Protein AF-A0AAE3JGC2-F1 (afdb_monomer_lite)

Organism: NCBI:txid2885348

Foldseek 3Di:
DDKDKDQQDAAFPAWAQKDWVNHGWHWDDPDGSMIITDDDQDLLQKTWIWTWTDGPVGIDIDTDIDGDAANFDQDDDVVCVVVVHPLFDQAQVNVLSLLSLLVVLQVLLVVVVQDADADGDNDRDRPDDPDQVNQVRSLVSLVRSPVSDPADPPQADRDPTPDPPGSNNSSSSRSSSVRSRVVSVVVVVVVVVVVPPPPDDD

Sequence (202 aa):
MQTVIINPGAAVTAIRTAKVNGLTATFSKKEANVWQAQVKEAVNGRYEVTGTAVDSSGSWPLWIVKYYGVSLITDRTQADLDNDTARAYIDHDDLNRLEGAVQWIAEHLQDAGYPVRITERLNWLPADVRTQSEMDRLRDNINNLRSAYVTVSTTPRTPASITYSSINQANEIEQILADLYQLINGMESQYRYSGEAIAGEE

Structure (mmCIF, N/CA/C/O backbone):
data_AF-A0AAE3JGC2-F1
#
_entry.id   AF-A0AAE3JGC2-F1
#
loop_
_atom_site.group_PDB
_atom_site.id
_atom_site.type_symbol
_atom_site.label_atom_id
_atom_site.label_alt_id
_atom_site.label_comp_id
_atom_site.label_asym_id
_atom_site.label_entity_id
_atom_site.label_seq_id
_atom_site.pdbx_PDB_ins_code
_atom_site.Cartn_x
_atom_site.Cartn_y
_atom_site.Cartn_z
_atom_site.occupancy
_atom_site.B_iso_or_equiv
_atom_site.auth_seq_id
_atom_site.auth_comp_id
_atom_site.auth_asym_id
_atom_site.auth_atom_id
_atom_site.pdbx_PDB_model_num
ATOM 1 N N . MET A 1 1 ? 15.650 -6.280 4.098 1.00 83.56 1 MET A N 1
ATOM 2 C CA . MET A 1 1 ? 16.040 -5.630 2.824 1.00 83.56 1 MET A CA 1
ATOM 3 C C . MET A 1 1 ? 14.996 -6.024 1.800 1.00 83.56 1 MET A C 1
ATOM 5 O O . MET A 1 1 ? 14.699 -7.209 1.712 1.00 83.56 1 MET A O 1
ATOM 9 N N . GLN A 1 2 ? 14.459 -5.072 1.036 1.00 90.75 2 GLN A N 1
ATOM 10 C CA . GLN A 1 2 ? 13.487 -5.353 -0.020 1.00 90.75 2 GLN A CA 1
ATOM 11 C C . GLN A 1 2 ? 14.197 -5.526 -1.362 1.00 90.75 2 GLN A C 1
ATOM 13 O O . GLN A 1 2 ? 15.031 -4.702 -1.740 1.00 90.75 2 GLN A O 1
ATOM 18 N N . THR A 1 3 ? 13.796 -6.548 -2.119 1.00 93.50 3 THR A N 1
ATOM 19 C CA . THR A 1 3 ? 14.182 -6.680 -3.529 1.00 93.50 3 THR A CA 1
ATOM 20 C C . THR A 1 3 ? 13.172 -5.925 -4.387 1.00 93.50 3 THR A C 1
ATOM 22 O O . THR A 1 3 ? 12.022 -6.344 -4.496 1.00 93.50 3 THR A O 1
ATOM 25 N N . VAL A 1 4 ? 13.581 -4.811 -4.991 1.00 93.69 4 VAL A N 1
ATOM 26 C CA . VAL A 1 4 ? 12.745 -4.053 -5.932 1.00 93.69 4 VAL A CA 1
ATOM 27 C C . VAL A 1 4 ? 13.039 -4.533 -7.341 1.00 93.69 4 VAL A C 1
ATOM 29 O O . VAL A 1 4 ? 14.155 -4.362 -7.822 1.00 93.69 4 VAL A O 1
ATOM 32 N N . ILE A 1 5 ? 12.037 -5.115 -7.996 1.00 93.62 5 ILE A N 1
ATOM 33 C CA . ILE A 1 5 ? 12.098 -5.599 -9.376 1.00 93.62 5 ILE A CA 1
ATOM 34 C C . ILE A 1 5 ? 11.356 -4.625 -10.299 1.00 93.62 5 ILE A C 1
ATOM 36 O O . ILE A 1 5 ? 10.233 -4.206 -10.010 1.00 93.62 5 ILE A O 1
ATOM 40 N N . ILE A 1 6 ? 11.973 -4.279 -11.427 1.00 94.44 6 ILE A N 1
ATOM 41 C CA . ILE A 1 6 ? 11.387 -3.430 -12.469 1.00 94.44 6 ILE A CA 1
ATOM 42 C C . ILE A 1 6 ? 11.566 -4.055 -13.855 1.00 94.44 6 ILE A C 1
ATOM 44 O O . ILE A 1 6 ? 12.523 -4.793 -14.100 1.00 94.44 6 ILE A O 1
ATOM 48 N N . ASN A 1 7 ? 10.670 -3.697 -14.774 1.00 93.44 7 ASN A N 1
ATOM 49 C CA . ASN A 1 7 ? 10.811 -3.966 -16.201 1.00 93.44 7 ASN A CA 1
ATOM 50 C C . ASN A 1 7 ? 10.723 -2.630 -16.963 1.00 93.44 7 ASN A C 1
ATOM 52 O O . ASN A 1 7 ? 9.624 -2.127 -17.180 1.00 93.44 7 ASN A O 1
ATOM 56 N N . PRO A 1 8 ? 11.866 -2.012 -17.300 1.00 90.50 8 PRO A N 1
ATOM 57 C CA . PRO A 1 8 ? 11.931 -0.705 -17.954 1.00 90.50 8 PRO A CA 1
ATOM 58 C C . PRO A 1 8 ? 11.696 -0.766 -19.474 1.00 90.50 8 PRO A C 1
ATOM 60 O O . PRO A 1 8 ? 11.765 0.271 -20.130 1.00 90.50 8 PRO A O 1
ATOM 63 N N . GLY A 1 9 ? 11.456 -1.954 -20.040 1.00 84.12 9 GLY A N 1
ATOM 64 C CA . GLY A 1 9 ? 11.251 -2.162 -21.471 1.00 84.12 9 GLY A CA 1
ATOM 65 C C . GLY A 1 9 ? 12.278 -3.093 -22.116 1.00 84.12 9 GLY A C 1
ATOM 66 O O . GLY A 1 9 ? 13.323 -3.423 -21.545 1.00 84.12 9 GLY A O 1
ATOM 67 N N . ALA A 1 10 ? 11.951 -3.531 -23.334 1.00 72.38 10 ALA A N 1
ATOM 68 C CA . ALA A 1 10 ? 12.813 -4.391 -24.130 1.00 72.38 10 ALA A CA 1
ATOM 69 C C . ALA A 1 10 ? 14.099 -3.656 -24.542 1.00 72.38 10 ALA A C 1
ATOM 71 O O . ALA A 1 10 ? 14.041 -2.497 -24.932 1.00 72.38 10 ALA A O 1
ATOM 72 N N . ALA A 1 11 ? 15.242 -4.346 -24.473 1.00 85.94 11 ALA A N 1
ATOM 73 C CA . ALA A 1 11 ? 16.572 -3.873 -24.892 1.00 85.94 11 ALA A CA 1
ATOM 74 C C . ALA A 1 11 ? 17.331 -2.929 -23.940 1.00 85.94 11 ALA A C 1
ATOM 76 O O . ALA A 1 11 ? 18.468 -2.571 -24.246 1.00 85.94 11 ALA A O 1
ATOM 77 N N . VAL A 1 12 ? 16.805 -2.618 -22.749 1.00 93.25 12 VAL A N 1
ATOM 78 C CA . VAL A 1 12 ? 17.581 -1.868 -21.745 1.00 93.25 12 VAL A CA 1
ATOM 79 C C . VAL A 1 12 ? 18.842 -2.647 -21.349 1.00 93.25 12 VAL A C 1
ATOM 81 O O . VAL A 1 12 ? 18.777 -3.788 -20.878 1.00 93.25 12 VAL A O 1
ATOM 84 N N . THR A 1 13 ? 20.001 -2.017 -21.537 1.00 93.38 13 THR A N 1
ATOM 85 C CA . THR A 1 13 ? 21.337 -2.565 -21.261 1.00 93.38 13 THR A CA 1
ATOM 86 C C . THR A 1 13 ? 21.931 -2.052 -19.954 1.00 93.38 13 THR A C 1
ATOM 88 O O . THR A 1 13 ? 22.785 -2.731 -19.382 1.00 93.38 13 THR A O 1
ATOM 91 N N . ALA A 1 14 ? 21.476 -0.902 -19.446 1.00 94.44 14 ALA A N 1
ATOM 92 C CA . ALA A 1 14 ? 21.873 -0.379 -18.142 1.00 94.44 14 ALA A CA 1
ATOM 93 C C . ALA A 1 14 ? 20.803 0.522 -17.514 1.00 94.44 14 ALA A C 1
ATOM 95 O O . ALA A 1 14 ? 20.083 1.232 -18.212 1.00 94.44 14 ALA A O 1
ATOM 96 N N . ILE A 1 15 ? 20.784 0.555 -16.179 1.00 96.31 15 ILE A N 1
ATOM 97 C CA . ILE A 1 15 ? 20.108 1.590 -15.391 1.00 96.31 15 ILE A CA 1
ATOM 98 C C . ILE A 1 15 ? 21.179 2.464 -14.737 1.00 96.31 15 ILE A C 1
ATOM 100 O O . ILE A 1 15 ? 22.067 1.972 -14.035 1.00 96.31 15 ILE A O 1
ATOM 104 N N . ARG A 1 16 ? 21.128 3.769 -14.998 1.00 95.62 16 ARG A N 1
ATOM 105 C CA . ARG A 1 16 ? 22.059 4.777 -14.478 1.00 95.62 16 ARG A CA 1
ATOM 106 C C . ARG A 1 16 ? 21.333 5.732 -13.546 1.00 95.62 16 ARG A C 1
ATOM 108 O O . ARG A 1 16 ? 20.115 5.872 -13.621 1.00 95.62 16 ARG A O 1
ATOM 115 N N . THR A 1 17 ? 22.110 6.356 -12.655 1.00 95.81 17 THR A N 1
ATOM 116 C CA . THR A 1 17 ? 21.635 7.378 -11.703 1.00 95.81 17 THR A CA 1
ATOM 117 C C . THR A 1 17 ? 20.379 6.955 -10.937 1.00 95.81 17 THR A C 1
ATOM 119 O O . THR A 1 17 ? 19.533 7.792 -10.629 1.00 95.81 17 THR A O 1
ATOM 122 N N . ALA A 1 18 ? 20.237 5.651 -10.678 1.00 96.44 18 ALA A N 1
ATOM 123 C CA . ALA A 1 18 ? 19.014 5.105 -10.126 1.00 96.44 18 ALA A CA 1
ATOM 124 C C . ALA A 1 18 ? 18.851 5.542 -8.671 1.00 96.44 18 ALA A C 1
ATOM 126 O O . ALA A 1 18 ? 19.804 5.532 -7.885 1.00 96.44 18 ALA A O 1
ATOM 127 N N . LYS A 1 19 ? 17.625 5.895 -8.313 1.00 96.75 19 LYS A N 1
ATOM 128 C CA . LYS A 1 19 ? 17.216 6.168 -6.945 1.00 96.75 19 LYS A CA 1
ATOM 129 C C . LYS A 1 19 ? 15.954 5.387 -6.637 1.00 96.75 19 LYS A C 1
ATOM 131 O O . LYS A 1 19 ? 15.102 5.228 -7.504 1.00 96.75 19 LYS A O 1
ATOM 136 N N . VAL A 1 20 ? 15.833 4.933 -5.398 1.00 95.12 20 VAL A N 1
ATOM 137 C CA . VAL A 1 20 ? 14.597 4.377 -4.853 1.00 95.12 20 VAL A CA 1
ATOM 138 C C . VAL A 1 20 ? 14.203 5.220 -3.653 1.00 95.12 20 VAL A C 1
ATOM 140 O O . VAL A 1 20 ? 14.993 5.365 -2.720 1.00 95.12 20 VAL A O 1
ATOM 143 N N . ASN A 1 21 ? 13.019 5.831 -3.708 1.00 91.06 21 ASN A N 1
ATOM 144 C CA . ASN A 1 21 ? 12.540 6.792 -2.707 1.00 91.06 21 ASN A CA 1
ATOM 145 C C . ASN A 1 21 ? 13.571 7.906 -2.424 1.00 91.06 21 ASN A C 1
ATOM 147 O O . ASN A 1 21 ? 13.857 8.249 -1.281 1.00 91.06 21 ASN A O 1
ATOM 151 N N . GLY A 1 22 ? 14.201 8.425 -3.484 1.00 90.12 22 GLY A N 1
ATOM 152 C CA . GLY A 1 22 ? 15.205 9.494 -3.406 1.00 90.12 22 GLY A CA 1
ATOM 153 C C . GLY A 1 22 ? 16.617 9.058 -2.988 1.00 90.12 22 GLY A C 1
ATOM 154 O O . GLY A 1 22 ? 17.562 9.828 -3.180 1.00 90.12 22 GLY A O 1
ATOM 155 N N . LEU A 1 23 ? 16.796 7.829 -2.495 1.00 93.50 23 LEU A N 1
ATOM 156 C CA . LEU A 1 23 ? 18.095 7.278 -2.101 1.00 93.50 23 LEU A CA 1
ATOM 157 C C . LEU A 1 23 ? 18.768 6.564 -3.273 1.00 93.50 23 LEU A C 1
ATOM 159 O O . LEU A 1 23 ? 18.116 5.811 -3.990 1.00 93.50 23 LEU A O 1
ATOM 163 N N . THR A 1 24 ? 20.073 6.768 -3.460 1.00 96.69 24 THR A N 1
ATOM 164 C CA . THR A 1 24 ? 20.845 6.096 -4.518 1.00 96.69 24 THR A CA 1
ATOM 165 C C . THR A 1 24 ? 20.720 4.578 -4.411 1.00 96.69 24 THR A C 1
ATOM 167 O O . THR A 1 24 ? 20.949 4.005 -3.346 1.00 96.69 24 THR A O 1
ATOM 170 N N . ALA A 1 25 ? 20.404 3.930 -5.530 1.00 96.50 25 ALA A N 1
ATOM 171 C CA . ALA A 1 25 ? 20.281 2.484 -5.639 1.00 96.50 25 ALA A CA 1
ATOM 172 C C . ALA A 1 25 ? 21.032 1.969 -6.871 1.00 96.50 25 ALA A C 1
ATOM 174 O O . ALA A 1 25 ? 21.102 2.635 -7.905 1.00 96.50 25 ALA A O 1
ATOM 175 N N . THR A 1 26 ? 21.564 0.753 -6.775 1.00 97.00 26 THR A N 1
ATOM 176 C CA . THR A 1 26 ? 22.236 0.084 -7.893 1.00 97.00 26 THR A CA 1
ATOM 177 C C . THR A 1 26 ? 21.367 -1.064 -8.373 1.00 97.00 26 THR A C 1
ATOM 179 O O . THR A 1 26 ? 21.149 -2.024 -7.637 1.00 97.00 26 THR A O 1
ATOM 182 N N . PHE A 1 27 ? 20.891 -0.969 -9.614 1.00 97.06 27 PHE A N 1
ATOM 183 C CA . PHE A 1 27 ? 20.149 -2.045 -10.261 1.00 97.06 27 PHE A CA 1
ATOM 184 C C . PHE A 1 27 ? 21.097 -2.967 -11.027 1.00 97.06 27 PHE A C 1
ATOM 186 O O . PHE A 1 27 ? 21.944 -2.508 -11.795 1.00 97.06 27 PHE A O 1
ATOM 193 N N . SER A 1 28 ? 20.923 -4.271 -10.846 1.00 95.81 28 SER A N 1
ATOM 194 C CA . SER A 1 28 ? 21.570 -5.312 -11.637 1.00 95.81 28 SER A CA 1
ATOM 195 C C . SER A 1 28 ? 20.541 -6.046 -12.491 1.00 95.81 28 SER A C 1
ATOM 197 O O . SER A 1 28 ? 19.356 -6.129 -12.154 1.00 95.81 28 SER A O 1
ATOM 199 N N . LYS A 1 29 ? 20.990 -6.554 -13.638 1.00 93.69 29 LYS A N 1
ATOM 200 C CA . LYS A 1 29 ? 20.140 -7.329 -14.537 1.00 93.69 29 LYS A CA 1
ATOM 201 C C . LYS A 1 29 ? 19.864 -8.689 -13.896 1.00 93.69 29 LYS A C 1
ATOM 203 O O . LYS A 1 29 ? 20.804 -9.428 -13.618 1.00 93.69 29 LYS A O 1
ATOM 208 N N . LYS A 1 30 ? 18.588 -8.993 -13.655 1.00 91.25 30 LYS A N 1
ATOM 209 C CA . LYS A 1 30 ? 18.135 -10.294 -13.146 1.00 91.25 30 LYS A CA 1
ATOM 210 C C . LYS A 1 30 ? 17.914 -11.259 -14.309 1.00 91.25 30 LYS A C 1
ATOM 212 O O . LYS A 1 30 ? 18.399 -12.382 -14.286 1.00 91.25 30 LYS A O 1
ATOM 217 N N . GLU A 1 31 ? 17.207 -10.790 -15.334 1.00 88.31 31 GLU A N 1
ATOM 218 C CA . GLU A 1 31 ? 16.773 -11.573 -16.496 1.00 88.31 31 GLU A CA 1
ATOM 219 C C . GLU A 1 31 ? 16.706 -10.659 -17.731 1.00 88.31 31 GLU A C 1
ATOM 221 O O . GLU A 1 31 ? 16.982 -9.455 -17.653 1.00 88.31 31 GLU A O 1
ATOM 226 N N . ALA A 1 32 ? 16.327 -11.193 -18.894 1.00 85.12 32 ALA A N 1
ATOM 227 C CA . ALA A 1 32 ? 16.035 -10.349 -20.051 1.00 85.12 32 ALA A CA 1
ATOM 228 C C . ALA A 1 32 ? 14.941 -9.325 -19.694 1.00 85.12 32 ALA A C 1
ATOM 230 O O . ALA A 1 32 ? 13.845 -9.699 -19.297 1.00 85.12 32 ALA A O 1
ATOM 231 N N . ASN A 1 33 ? 15.254 -8.031 -19.825 1.00 85.25 33 ASN A N 1
ATOM 232 C CA . ASN A 1 33 ? 14.368 -6.899 -19.513 1.00 85.25 33 ASN A CA 1
ATOM 233 C C . ASN A 1 33 ? 13.923 -6.784 -18.041 1.00 85.25 33 ASN A C 1
ATOM 235 O O . ASN A 1 33 ? 13.152 -5.890 -17.713 1.00 85.25 33 ASN A O 1
ATOM 239 N N . VAL A 1 34 ? 14.439 -7.620 -17.136 1.00 93.06 34 VAL A N 1
ATOM 240 C CA . VAL A 1 34 ? 14.111 -7.577 -15.705 1.00 93.06 34 VAL A CA 1
ATOM 241 C C . VAL A 1 34 ? 15.333 -7.130 -14.915 1.00 93.06 34 VAL A C 1
ATOM 243 O O . VAL A 1 34 ? 16.408 -7.731 -14.998 1.00 93.06 34 VAL A O 1
ATOM 246 N N . TRP A 1 35 ? 15.159 -6.078 -14.124 1.00 96.44 35 TRP A N 1
ATOM 247 C CA . TRP A 1 35 ? 16.203 -5.477 -13.300 1.00 96.44 35 TRP A CA 1
ATOM 248 C C . TRP A 1 35 ? 15.803 -5.513 -11.834 1.00 96.44 35 TRP A C 1
ATOM 250 O O . TRP A 1 35 ? 14.625 -5.364 -11.517 1.00 96.44 35 TRP A O 1
ATOM 260 N N . GLN A 1 36 ? 16.778 -5.679 -10.943 1.00 97.00 36 GLN A N 1
ATOM 261 C CA . GLN A 1 36 ? 16.535 -5.719 -9.505 1.00 97.00 36 GLN A CA 1
ATOM 262 C C . GLN A 1 36 ? 17.537 -4.881 -8.712 1.00 97.00 36 GLN A C 1
ATOM 264 O O . GLN A 1 36 ? 18.695 -4.757 -9.106 1.00 97.00 36 GLN A O 1
ATOM 269 N N . ALA A 1 37 ? 17.109 -4.360 -7.565 1.00 96.62 37 ALA A N 1
ATOM 270 C CA . ALA A 1 37 ? 17.973 -3.729 -6.572 1.00 96.62 37 ALA A CA 1
ATOM 271 C C . ALA A 1 37 ? 17.582 -4.177 -5.159 1.00 96.62 37 ALA A C 1
ATOM 273 O O . ALA A 1 37 ? 16.398 -4.333 -4.860 1.00 96.62 37 ALA A O 1
ATOM 274 N N . GLN A 1 38 ? 18.575 -4.359 -4.287 1.00 95.69 38 GLN A N 1
ATOM 275 C CA . GLN A 1 38 ? 18.357 -4.535 -2.850 1.00 95.69 38 GLN A CA 1
ATOM 276 C C . GLN A 1 38 ? 18.335 -3.159 -2.190 1.00 95.69 38 GLN A C 1
ATOM 278 O O . GLN A 1 38 ? 19.317 -2.420 -2.271 1.00 95.69 38 GLN A O 1
ATOM 283 N N . VAL A 1 39 ? 17.228 -2.810 -1.545 1.00 93.12 39 VAL A N 1
ATOM 284 C CA . VAL A 1 39 ? 17.042 -1.501 -0.910 1.00 93.12 39 VAL A CA 1
ATOM 285 C C . VAL A 1 39 ? 16.534 -1.651 0.518 1.00 93.12 39 VAL A C 1
ATOM 287 O O . VAL A 1 39 ? 16.025 -2.702 0.920 1.00 93.12 39 VAL A O 1
ATOM 290 N N . LYS A 1 40 ? 16.672 -0.581 1.305 1.00 86.69 40 LYS A N 1
ATOM 291 C CA . LYS A 1 40 ? 16.030 -0.505 2.617 1.00 86.69 40 LYS A CA 1
ATOM 292 C C . LYS A 1 40 ? 14.519 -0.652 2.436 1.00 86.69 40 LYS A C 1
ATOM 294 O O . LYS A 1 40 ? 13.952 -0.091 1.501 1.00 86.69 40 LYS A O 1
ATOM 299 N N . GLU A 1 41 ? 13.887 -1.412 3.321 1.00 82.12 41 GLU A N 1
ATOM 300 C CA . GLU A 1 41 ? 12.433 -1.531 3.328 1.00 82.12 41 GLU A CA 1
ATOM 301 C C . GLU A 1 41 ? 11.787 -0.163 3.554 1.00 82.12 41 GLU A C 1
ATOM 303 O O . GLU A 1 41 ? 12.185 0.589 4.450 1.00 82.12 41 GLU A O 1
ATOM 308 N N . ALA A 1 42 ? 10.832 0.174 2.692 1.00 79.81 42 ALA A N 1
ATOM 309 C CA . ALA A 1 42 ? 10.030 1.369 2.831 1.00 79.81 42 ALA A CA 1
ATOM 310 C C . ALA A 1 42 ? 8.910 1.063 3.821 1.00 79.81 42 ALA A C 1
ATOM 312 O O . ALA A 1 42 ? 8.203 0.070 3.665 1.00 79.81 42 ALA A O 1
ATOM 313 N N . VAL A 1 43 ? 8.732 1.923 4.825 1.00 63.69 43 VAL A N 1
ATOM 314 C CA . VAL A 1 43 ? 7.708 1.722 5.861 1.00 63.69 43 VAL A CA 1
ATOM 315 C C . VAL A 1 43 ? 6.313 1.651 5.253 1.00 63.69 43 VAL A C 1
ATOM 317 O O . VAL A 1 43 ? 5.475 0.961 5.794 1.00 63.69 43 VAL A O 1
ATOM 320 N N . ASN A 1 44 ? 6.056 2.315 4.129 1.00 64.69 44 ASN A N 1
ATOM 321 C CA . ASN A 1 44 ? 4.765 2.309 3.440 1.00 64.69 44 ASN A CA 1
ATOM 322 C C . ASN A 1 44 ? 4.657 1.250 2.327 1.00 64.69 44 ASN A C 1
ATOM 324 O O . ASN A 1 44 ? 3.699 1.281 1.562 1.00 64.69 44 ASN A O 1
ATOM 328 N N . GLY A 1 45 ? 5.655 0.371 2.176 1.00 76.25 45 GLY A N 1
ATOM 329 C CA . GLY A 1 45 ? 5.703 -0.617 1.096 1.00 76.25 45 GLY A CA 1
ATOM 330 C C . GLY A 1 45 ? 5.836 -0.018 -0.309 1.00 76.25 45 GLY A C 1
ATOM 331 O O . GLY A 1 45 ? 5.894 -0.783 -1.265 1.00 76.25 45 GLY A O 1
ATOM 332 N N . ARG A 1 46 ? 5.918 1.315 -0.460 1.00 83.75 46 ARG A N 1
ATOM 333 C CA . ARG A 1 46 ? 6.012 2.025 -1.743 1.00 83.75 46 ARG A CA 1
ATOM 334 C C . ARG A 1 46 ? 7.467 2.269 -2.121 1.00 83.75 46 ARG A C 1
ATOM 336 O O . ARG A 1 46 ? 8.251 2.805 -1.340 1.00 83.75 46 ARG A O 1
ATOM 343 N N . TYR A 1 47 ? 7.810 1.945 -3.359 1.00 89.56 47 TYR A N 1
ATOM 344 C CA . TYR A 1 47 ? 9.149 2.071 -3.917 1.00 89.56 47 TYR A CA 1
ATOM 345 C C . TYR A 1 47 ? 9.073 2.802 -5.246 1.00 89.56 47 TYR A C 1
ATOM 347 O O . TYR A 1 47 ? 8.781 2.222 -6.290 1.00 89.56 47 TYR A O 1
ATOM 355 N N . GLU A 1 48 ? 9.342 4.098 -5.195 1.00 91.94 48 GLU A N 1
ATOM 356 C CA . GLU A 1 48 ? 9.447 4.942 -6.370 1.00 91.94 48 GLU A CA 1
ATOM 357 C C . GLU A 1 48 ? 10.865 4.896 -6.917 1.00 91.94 48 GLU A C 1
ATOM 359 O O . GLU A 1 48 ? 11.812 5.401 -6.311 1.00 91.94 48 GLU A O 1
ATOM 364 N N . VAL A 1 49 ? 10.992 4.260 -8.073 1.00 95.94 49 VAL A N 1
ATOM 365 C CA . VAL A 1 49 ? 12.230 4.109 -8.816 1.00 95.94 49 VAL A CA 1
ATOM 366 C C . VAL A 1 49 ? 12.334 5.226 -9.841 1.00 95.94 49 VAL A C 1
ATOM 368 O O . VAL A 1 49 ? 11.528 5.304 -10.769 1.00 95.94 49 VAL A O 1
ATOM 371 N N . THR A 1 50 ? 13.365 6.053 -9.699 1.00 97.12 50 THR A N 1
ATOM 372 C CA . THR A 1 50 ? 13.746 7.059 -10.694 1.00 97.12 50 THR A CA 1
ATOM 373 C C . THR A 1 50 ? 15.149 6.792 -11.214 1.00 97.12 50 THR A C 1
ATOM 375 O O . THR A 1 50 ? 15.951 6.132 -10.554 1.00 97.12 50 THR A O 1
ATOM 378 N N . GLY A 1 51 ? 15.465 7.267 -12.414 1.00 96.38 51 GLY A N 1
ATOM 379 C CA . GLY A 1 51 ? 16.800 7.116 -12.986 1.00 96.38 51 GLY A CA 1
ATOM 380 C C . GLY A 1 51 ? 16.808 7.298 -14.493 1.00 96.38 51 GLY A C 1
ATOM 381 O O . GLY A 1 51 ? 15.905 7.909 -15.057 1.00 96.38 51 GLY A O 1
ATOM 382 N N . THR A 1 52 ? 17.823 6.730 -15.133 1.00 96.56 52 THR A N 1
ATOM 383 C CA . THR A 1 52 ? 17.995 6.777 -16.584 1.00 96.56 52 THR A CA 1
ATOM 384 C C . THR A 1 52 ? 18.166 5.362 -17.114 1.00 96.56 52 THR A C 1
ATOM 386 O O . THR A 1 52 ? 19.124 4.674 -16.753 1.00 96.56 52 THR A O 1
ATOM 389 N N . ALA A 1 53 ? 17.243 4.923 -17.963 1.00 95.56 53 ALA A N 1
ATOM 390 C CA . ALA A 1 53 ? 17.389 3.689 -18.722 1.00 95.56 53 ALA A CA 1
ATOM 391 C C . ALA A 1 53 ? 18.248 3.955 -19.965 1.00 95.56 53 ALA A C 1
ATOM 393 O O . ALA A 1 53 ? 18.177 5.034 -20.554 1.00 95.56 53 ALA A O 1
ATOM 394 N N . VAL A 1 54 ? 19.093 2.990 -20.323 1.00 95.44 54 VAL A N 1
ATOM 395 C CA . VAL A 1 54 ? 20.049 3.089 -21.433 1.00 95.44 54 VAL A CA 1
ATOM 396 C C . VAL A 1 54 ? 19.954 1.837 -22.291 1.00 95.44 54 VAL A C 1
ATOM 398 O O . VAL A 1 54 ? 19.925 0.731 -21.749 1.00 95.44 54 VAL A O 1
ATOM 401 N N . ASP A 1 55 ? 19.967 2.001 -23.608 1.00 93.94 55 ASP A N 1
ATOM 402 C CA . ASP A 1 55 ? 20.107 0.926 -24.592 1.00 93.94 55 ASP A CA 1
ATOM 403 C C . ASP A 1 55 ? 21.137 1.299 -25.683 1.00 93.94 55 ASP A C 1
ATOM 405 O O . ASP A 1 55 ? 21.971 2.185 -25.490 1.00 93.94 55 ASP A O 1
ATOM 409 N N . SER A 1 56 ? 21.133 0.589 -26.817 1.00 91.81 56 SER A N 1
ATOM 410 C CA . SER A 1 56 ? 21.998 0.892 -27.968 1.00 91.81 56 SER A CA 1
ATOM 411 C C . SER A 1 56 ? 21.602 2.152 -28.747 1.00 91.81 56 SER A C 1
ATOM 413 O O . SER A 1 56 ? 22.395 2.648 -29.543 1.00 91.81 56 SER A O 1
ATOM 415 N N . SER A 1 57 ? 20.375 2.630 -28.572 1.00 90.81 57 SER A N 1
ATOM 416 C CA . SER A 1 57 ? 19.755 3.712 -29.335 1.00 90.81 57 SER A CA 1
ATOM 417 C C . SER A 1 57 ? 19.728 5.035 -28.569 1.00 90.81 57 SER A C 1
ATOM 419 O O . SER A 1 57 ? 19.611 6.090 -29.190 1.00 90.81 57 SER A O 1
ATOM 421 N N . GLY A 1 58 ? 19.875 5.012 -27.243 1.00 92.12 58 GLY A N 1
ATOM 422 C CA . GLY A 1 58 ? 19.993 6.219 -26.439 1.00 92.12 58 GLY A CA 1
ATOM 423 C C . GLY A 1 58 ? 19.712 6.006 -24.958 1.00 92.12 58 GLY A C 1
ATOM 424 O O . GLY A 1 58 ? 19.976 4.956 -24.373 1.00 92.12 58 GLY A O 1
ATOM 425 N N . SER A 1 59 ? 19.233 7.066 -24.312 1.00 95.50 59 SER A N 1
ATOM 426 C CA . SER A 1 59 ? 18.901 7.069 -22.890 1.00 95.50 59 SER A CA 1
ATOM 427 C C . SER A 1 59 ? 17.628 7.864 -22.641 1.00 95.50 59 SER A C 1
ATOM 429 O O . SER A 1 59 ? 17.414 8.896 -23.275 1.00 95.50 59 SER A O 1
ATOM 431 N N . TRP A 1 60 ? 16.796 7.401 -21.714 1.00 94.81 60 TRP A N 1
ATOM 432 C CA . TRP A 1 60 ? 15.524 8.039 -21.370 1.00 94.81 60 TRP A CA 1
ATOM 433 C C . TRP A 1 60 ? 15.271 8.000 -19.861 1.00 94.81 60 TRP A C 1
ATOM 435 O O . TRP A 1 60 ? 15.826 7.142 -19.162 1.00 94.81 60 TRP A O 1
ATOM 445 N N . PRO A 1 61 ? 14.456 8.931 -19.331 1.00 95.81 61 PRO A N 1
ATOM 446 C CA . PRO A 1 61 ? 14.104 8.929 -17.920 1.00 95.81 61 PRO A CA 1
ATOM 447 C C . PRO A 1 61 ? 13.274 7.696 -17.555 1.00 95.81 61 PRO A C 1
ATOM 449 O O . PRO A 1 61 ? 12.405 7.255 -18.305 1.00 95.81 61 PRO A O 1
ATOM 452 N N . LEU A 1 62 ? 13.532 7.172 -16.363 1.00 94.50 62 LEU A N 1
ATOM 453 C CA . LEU A 1 62 ? 12.783 6.097 -15.735 1.00 94.50 62 LEU A CA 1
ATOM 454 C C . LEU A 1 62 ? 11.949 6.667 -14.588 1.00 94.50 62 LEU A C 1
ATOM 456 O O . LEU A 1 62 ? 12.492 7.361 -13.728 1.00 94.50 62 LEU A O 1
ATOM 460 N N . TRP A 1 63 ? 10.666 6.312 -14.552 1.00 93.88 63 TRP A N 1
ATOM 461 C CA . TRP A 1 63 ? 9.785 6.515 -13.405 1.00 93.88 63 TRP A CA 1
ATOM 462 C C . TRP A 1 63 ? 8.874 5.295 -13.270 1.00 93.88 63 TRP A C 1
ATOM 464 O O . TRP A 1 63 ? 7.958 5.103 -14.064 1.00 93.88 63 TRP A O 1
ATOM 474 N N . ILE A 1 64 ? 9.160 4.437 -12.291 1.00 90.94 64 ILE A N 1
ATOM 475 C CA . ILE A 1 64 ? 8.364 3.240 -11.995 1.00 90.94 64 ILE A CA 1
ATOM 476 C C . ILE A 1 64 ? 8.055 3.229 -10.504 1.00 90.94 64 ILE A C 1
ATOM 478 O O . ILE A 1 64 ? 8.964 3.365 -9.693 1.00 90.94 64 ILE A O 1
ATOM 482 N N . VAL A 1 65 ? 6.797 3.017 -10.130 1.00 87.50 65 VAL A N 1
ATOM 483 C CA . VAL A 1 65 ? 6.396 2.810 -8.733 1.00 87.50 65 VAL A CA 1
ATOM 484 C C . VAL A 1 65 ? 6.086 1.329 -8.525 1.00 87.50 65 VAL A C 1
ATOM 486 O O . VAL A 1 65 ? 5.503 0.681 -9.394 1.00 87.50 65 VAL A O 1
ATOM 489 N N . LYS A 1 66 ? 6.534 0.773 -7.399 1.00 85.12 66 LYS A N 1
ATOM 490 C CA . LYS A 1 66 ? 6.235 -0.597 -6.971 1.00 85.12 66 LYS A CA 1
ATOM 491 C C . LYS A 1 66 ? 5.726 -0.617 -5.541 1.00 85.12 66 LYS A C 1
ATOM 493 O O . LYS A 1 66 ? 6.206 0.165 -4.723 1.00 85.12 66 LYS A O 1
ATOM 498 N N . TYR A 1 67 ? 4.840 -1.561 -5.246 1.00 80.12 67 TYR A N 1
ATOM 499 C CA . TYR A 1 67 ? 4.360 -1.828 -3.898 1.00 80.12 67 TYR A CA 1
ATOM 500 C C . TYR A 1 67 ? 4.731 -3.255 -3.490 1.00 80.12 67 TYR A C 1
ATOM 502 O O . TYR A 1 67 ? 4.401 -4.208 -4.191 1.00 80.12 67 TYR A O 1
ATOM 510 N N . TYR A 1 68 ? 5.444 -3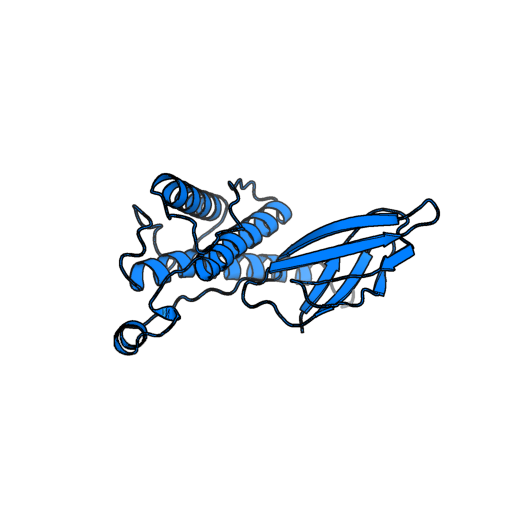.406 -2.375 1.00 75.88 68 TYR A N 1
ATOM 511 C CA . TYR A 1 68 ? 5.818 -4.704 -1.811 1.00 75.88 68 TYR A CA 1
ATOM 512 C C . TYR A 1 68 ? 5.308 -4.784 -0.374 1.00 75.88 68 TYR A C 1
ATOM 514 O O . TYR A 1 68 ? 5.994 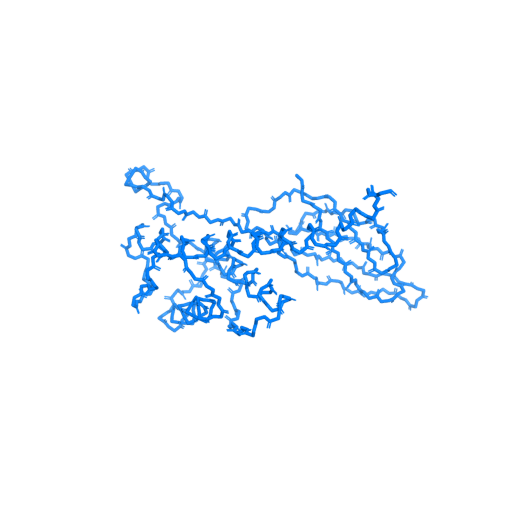-4.379 0.563 1.00 75.88 68 TYR A O 1
ATOM 522 N N . GLY A 1 69 ? 4.088 -5.294 -0.225 1.00 80.25 69 GLY A N 1
ATOM 523 C CA . GLY A 1 69 ? 3.414 -5.440 1.056 1.00 80.25 69 GLY A CA 1
ATOM 524 C C . GLY A 1 69 ? 2.677 -4.184 1.513 1.00 80.25 69 GLY A C 1
ATOM 525 O O . GLY A 1 69 ? 2.671 -3.147 0.848 1.00 80.25 69 GLY A O 1
ATOM 526 N N . VAL A 1 70 ? 2.060 -4.303 2.686 1.00 86.50 70 VAL A N 1
ATOM 527 C CA . VAL A 1 70 ? 1.360 -3.215 3.372 1.00 86.50 70 VAL A CA 1
ATOM 528 C C . VAL A 1 70 ? 1.933 -3.054 4.773 1.00 86.50 70 VAL A C 1
ATOM 530 O O . VAL A 1 70 ? 2.358 -4.020 5.403 1.00 86.50 70 VAL A O 1
ATOM 533 N N . SER A 1 71 ? 1.924 -1.831 5.280 1.00 85.62 71 SER A N 1
ATOM 534 C CA . SER A 1 71 ? 2.257 -1.540 6.670 1.00 85.62 71 SER A CA 1
ATOM 535 C C . SER A 1 71 ? 1.043 -0.877 7.258 1.00 85.62 71 SER A C 1
ATOM 537 O O . SER A 1 71 ? 0.764 0.267 6.919 1.00 85.62 71 SER A O 1
ATOM 539 N N . LEU A 1 72 ? 0.265 -1.631 8.024 1.00 91.38 72 LEU A N 1
ATOM 540 C CA . LEU A 1 72 ? -1.000 -1.196 8.599 1.00 91.38 72 LEU A CA 1
ATOM 541 C C . LEU A 1 72 ? -0.870 -1.149 10.121 1.00 91.38 72 LEU A C 1
ATOM 543 O O . LEU A 1 72 ? -0.227 -2.003 10.726 1.00 91.38 72 LEU A O 1
ATOM 547 N N . ILE A 1 73 ? -1.466 -0.132 10.728 1.00 93.81 73 ILE A N 1
ATOM 548 C CA . ILE A 1 73 ? -1.521 0.101 12.162 1.00 93.81 73 ILE A CA 1
ATOM 549 C C . ILE A 1 73 ? -2.959 -0.167 12.598 1.00 93.81 73 ILE A C 1
ATOM 551 O O . ILE A 1 73 ? -3.853 0.640 12.345 1.00 93.81 73 ILE A O 1
ATOM 555 N N . THR A 1 74 ? -3.187 -1.305 13.247 1.00 95.81 74 THR A N 1
ATOM 556 C CA . THR A 1 74 ? -4.533 -1.758 13.643 1.00 95.81 74 THR A CA 1
ATOM 557 C C . THR A 1 74 ? -4.764 -1.729 15.153 1.00 95.81 74 THR A C 1
ATOM 559 O O . THR A 1 74 ? -5.849 -2.049 15.631 1.00 95.81 74 THR A O 1
ATOM 562 N N . ASP A 1 75 ? -3.755 -1.314 15.913 1.00 96.62 75 ASP A N 1
ATOM 563 C CA . ASP A 1 75 ? -3.671 -1.432 17.365 1.00 96.62 75 ASP A CA 1
ATOM 564 C C . ASP A 1 75 ? -3.317 -0.095 18.040 1.00 96.62 75 ASP A C 1
ATOM 566 O O . ASP A 1 75 ? -2.597 -0.054 19.037 1.00 96.62 75 ASP A O 1
ATOM 570 N N . ARG A 1 76 ? -3.794 1.038 17.507 1.00 96.56 76 ARG A N 1
ATOM 571 C CA . ARG A 1 76 ? -3.700 2.331 18.213 1.00 96.56 76 ARG A CA 1
ATOM 572 C C . ARG A 1 76 ? -4.419 2.246 19.556 1.00 96.56 76 ARG A C 1
ATOM 574 O O . ARG A 1 76 ? -5.509 1.679 19.637 1.00 96.56 76 ARG A O 1
ATOM 581 N N . THR A 1 77 ? -3.836 2.838 20.591 1.00 97.31 77 THR A N 1
ATOM 582 C CA . THR A 1 77 ? -4.304 2.732 21.980 1.00 97.31 77 THR A CA 1
ATOM 583 C C . THR A 1 77 ? -4.581 4.096 22.608 1.00 97.31 77 THR A C 1
ATOM 585 O O . THR A 1 77 ? -4.115 5.123 22.124 1.00 97.31 77 THR A O 1
ATOM 588 N N . GLN A 1 78 ? -5.292 4.121 23.740 1.00 96.56 78 GLN A N 1
ATOM 589 C CA . GLN A 1 78 ? -5.451 5.352 24.526 1.00 96.56 78 GLN A CA 1
ATOM 590 C C . GLN A 1 78 ? -4.097 5.914 24.991 1.00 96.56 78 GLN A C 1
ATOM 592 O O . GLN A 1 78 ? -3.923 7.124 25.035 1.00 96.56 78 GLN A O 1
ATOM 597 N N . ALA A 1 79 ? -3.107 5.053 25.245 1.00 97.31 79 ALA A N 1
ATOM 598 C CA . ALA A 1 79 ? -1.761 5.493 25.591 1.00 97.31 79 ALA A CA 1
ATOM 599 C C . ALA A 1 79 ? -1.075 6.261 24.447 1.00 97.31 79 ALA A C 1
ATOM 601 O O . ALA A 1 79 ? -0.230 7.107 24.728 1.00 97.31 79 ALA A O 1
ATOM 602 N N . ASP A 1 80 ? -1.430 6.004 23.182 1.00 96.50 80 ASP A N 1
ATOM 603 C CA . ASP A 1 80 ? -0.934 6.804 22.058 1.00 96.50 80 ASP A CA 1
ATOM 604 C C . ASP A 1 80 ? -1.447 8.247 22.155 1.00 96.50 80 ASP A C 1
ATOM 606 O O . ASP A 1 80 ? -0.666 9.181 21.993 1.00 96.50 80 ASP A O 1
ATOM 610 N N . LEU A 1 81 ? -2.730 8.427 22.495 1.00 94.88 81 LEU A N 1
ATOM 611 C CA . LEU A 1 81 ? -3.337 9.744 22.722 1.00 94.88 81 LEU A CA 1
ATOM 612 C C . LEU A 1 81 ? -2.740 10.436 23.953 1.00 94.88 81 LEU A C 1
ATOM 614 O O . LEU A 1 81 ? -2.360 11.600 23.877 1.00 94.88 81 LEU A O 1
ATOM 618 N N . ASP A 1 82 ? -2.635 9.720 25.074 1.00 97.50 82 ASP A N 1
ATOM 619 C CA . ASP A 1 82 ? -2.180 10.287 26.349 1.00 97.50 82 ASP A CA 1
ATOM 620 C C . ASP A 1 82 ? -0.708 10.730 26.298 1.00 97.50 82 ASP A C 1
ATOM 622 O O . ASP A 1 82 ? -0.325 11.686 26.972 1.00 97.50 82 ASP A O 1
ATOM 626 N N . ASN A 1 83 ? 0.116 10.042 25.499 1.00 97.19 83 ASN A N 1
ATOM 627 C CA . ASN A 1 83 ? 1.542 10.338 25.337 1.00 97.19 83 ASN A CA 1
ATOM 628 C C . ASN A 1 83 ? 1.872 11.105 24.050 1.00 97.19 83 ASN A C 1
ATOM 630 O O . ASN A 1 83 ? 3.053 11.249 23.735 1.00 97.19 83 ASN A O 1
ATOM 634 N N . ASP A 1 84 ? 0.863 11.574 23.311 1.00 94.06 84 ASP A N 1
ATOM 635 C CA . ASP A 1 84 ? 1.039 12.376 22.096 1.00 94.06 84 ASP A CA 1
ATOM 636 C C . ASP A 1 84 ? 1.952 11.705 21.048 1.00 94.06 84 ASP A C 1
ATOM 638 O O . ASP A 1 84 ? 2.844 12.315 20.456 1.00 94.06 84 ASP A O 1
ATOM 642 N N . THR A 1 85 ? 1.786 10.393 20.852 1.00 94.56 85 THR A N 1
ATOM 643 C CA . THR A 1 85 ? 2.619 9.648 19.901 1.00 94.56 85 THR A CA 1
ATOM 644 C C . THR A 1 85 ? 2.170 9.926 18.467 1.00 94.56 85 THR A C 1
ATOM 646 O O . THR A 1 85 ? 1.007 10.227 18.207 1.00 94.56 85 THR A O 1
ATOM 649 N N . ALA A 1 86 ? 3.060 9.742 17.485 1.00 89.69 86 ALA A N 1
ATOM 650 C CA . ALA A 1 86 ? 2.694 9.890 16.069 1.00 89.69 86 ALA A CA 1
ATOM 651 C C . ALA A 1 86 ? 1.498 9.001 15.662 1.00 89.69 86 ALA A C 1
ATOM 653 O O . ALA A 1 86 ? 0.707 9.381 14.809 1.00 89.69 86 ALA A O 1
ATOM 654 N N . ARG A 1 87 ? 1.318 7.846 16.322 1.00 91.56 87 ARG A N 1
ATOM 655 C CA . ARG A 1 87 ? 0.215 6.903 16.068 1.00 91.56 87 ARG A CA 1
ATOM 656 C C . ARG A 1 87 ? -1.153 7.449 16.480 1.00 91.56 87 ARG A C 1
ATOM 658 O O . ARG A 1 87 ? -2.165 6.921 16.023 1.00 91.56 87 ARG A O 1
ATOM 665 N N . ALA A 1 88 ? -1.195 8.460 17.347 1.00 91.50 88 ALA A N 1
ATOM 666 C CA . ALA A 1 88 ? -2.424 9.102 17.804 1.00 91.50 88 ALA A CA 1
ATOM 667 C C . ALA A 1 88 ? -3.116 9.916 16.703 1.00 91.50 88 ALA A C 1
ATOM 669 O O . ALA A 1 88 ? -4.321 10.169 16.778 1.00 91.50 88 ALA A O 1
ATOM 670 N N . TYR A 1 89 ? -2.361 10.304 15.676 1.00 89.88 89 TYR A N 1
ATOM 671 C CA . TYR A 1 89 ? -2.814 11.158 14.592 1.00 89.88 89 TYR A CA 1
ATOM 672 C C . TYR A 1 89 ? -2.814 10.401 13.269 1.00 89.88 89 TYR A C 1
ATOM 674 O O . TYR A 1 89 ? -2.213 9.341 13.136 1.00 89.88 89 TYR A O 1
ATOM 682 N N . ILE A 1 90 ? -3.544 10.954 12.302 1.00 91.69 90 ILE A N 1
ATOM 683 C CA . ILE A 1 90 ? -3.509 10.517 10.908 1.00 91.69 90 ILE A CA 1
ATOM 684 C C . ILE A 1 90 ? -3.061 11.716 10.094 1.00 91.69 90 ILE A C 1
ATOM 686 O O . ILE A 1 90 ? -3.843 12.657 9.902 1.00 91.69 90 ILE A O 1
ATOM 690 N N . ASP A 1 91 ? -1.810 11.685 9.656 1.00 91.56 91 ASP A N 1
ATOM 691 C CA . ASP A 1 91 ? -1.224 12.715 8.811 1.00 91.56 91 ASP A CA 1
ATOM 692 C C . ASP A 1 91 ? -1.177 12.293 7.330 1.00 91.56 91 ASP A C 1
ATOM 694 O O . ASP A 1 91 ? -1.763 11.293 6.909 1.00 91.56 91 ASP A O 1
ATOM 698 N N . HIS A 1 92 ? -0.518 13.105 6.506 1.00 90.25 92 HIS A N 1
ATOM 699 C CA . HIS A 1 92 ? -0.345 12.826 5.083 1.00 90.25 92 HIS A CA 1
ATOM 700 C C . HIS A 1 92 ? 0.446 11.536 4.792 1.00 90.25 92 HIS A C 1
ATOM 702 O O . HIS A 1 92 ? 0.134 10.846 3.820 1.00 90.25 92 HIS A O 1
ATOM 708 N N . ASP A 1 93 ? 1.427 11.175 5.622 1.00 86.75 93 ASP A N 1
ATOM 709 C CA . ASP A 1 93 ? 2.222 9.962 5.449 1.00 86.75 93 ASP A CA 1
ATOM 710 C C . ASP A 1 93 ? 1.393 8.723 5.798 1.00 86.75 93 ASP A C 1
ATOM 712 O O . ASP A 1 93 ? 1.443 7.724 5.073 1.00 86.75 93 ASP A O 1
ATOM 716 N N . ASP A 1 94 ? 0.556 8.803 6.836 1.00 90.44 94 ASP A N 1
ATOM 717 C CA . ASP A 1 94 ? -0.428 7.766 7.153 1.00 90.44 94 ASP A CA 1
ATOM 718 C C . ASP A 1 94 ? -1.433 7.549 6.022 1.00 90.44 94 ASP A C 1
ATOM 720 O O . ASP A 1 94 ? -1.728 6.404 5.672 1.00 90.44 94 ASP A O 1
ATOM 724 N N . LEU A 1 95 ? -1.942 8.626 5.416 1.00 92.19 95 LEU A N 1
ATOM 725 C CA . LEU A 1 95 ? -2.850 8.516 4.272 1.00 92.19 95 LEU A CA 1
ATOM 726 C C . LEU A 1 95 ? -2.153 7.900 3.058 1.00 92.19 95 LEU A C 1
ATOM 728 O O . LEU A 1 95 ? -2.716 7.016 2.422 1.00 92.19 95 LEU A O 1
ATOM 732 N N . ASN A 1 96 ? -0.918 8.307 2.757 1.00 89.44 96 ASN A N 1
ATOM 733 C CA . ASN A 1 96 ? -0.141 7.719 1.663 1.00 89.44 96 ASN A CA 1
ATOM 734 C C . ASN A 1 96 ? 0.146 6.230 1.898 1.00 89.44 96 ASN A C 1
ATOM 736 O O . ASN A 1 96 ? 0.101 5.432 0.962 1.00 89.44 96 ASN A O 1
ATOM 740 N N . ARG A 1 97 ? 0.415 5.840 3.148 1.00 89.94 97 ARG A N 1
ATOM 741 C CA . ARG A 1 97 ? 0.582 4.441 3.560 1.00 89.94 97 ARG A CA 1
ATOM 742 C C . ARG A 1 97 ? -0.713 3.646 3.382 1.00 89.94 97 ARG A C 1
ATOM 744 O O . ARG A 1 97 ? -0.677 2.545 2.836 1.00 89.94 97 ARG A O 1
ATOM 751 N N . LEU A 1 98 ? -1.846 4.209 3.793 1.00 92.50 98 LEU A N 1
ATOM 752 C CA . LEU A 1 98 ? -3.159 3.583 3.658 1.00 92.50 98 LEU A CA 1
ATOM 753 C C . LEU A 1 98 ? -3.588 3.425 2.191 1.00 92.50 98 LEU A C 1
ATOM 755 O O . LEU A 1 98 ? -4.016 2.349 1.786 1.00 92.50 98 LEU A O 1
ATOM 759 N N . GL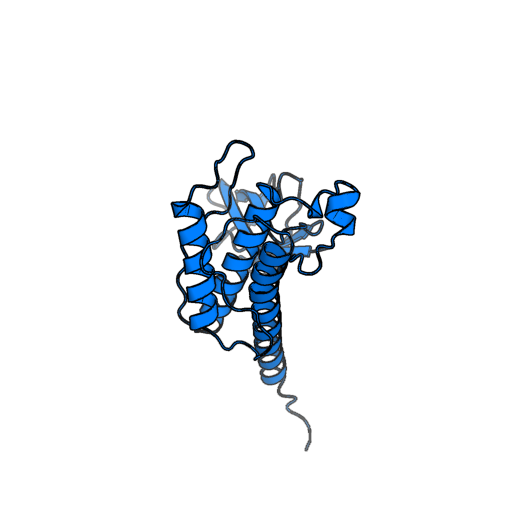U A 1 99 ? -3.448 4.474 1.384 1.00 91.88 99 GLU A N 1
ATOM 760 C CA . GLU A 1 99 ? -3.775 4.456 -0.049 1.00 91.88 99 GLU A CA 1
ATOM 761 C C . GLU A 1 99 ? -2.834 3.521 -0.816 1.00 91.88 99 GLU A C 1
ATOM 763 O O . GLU A 1 99 ? -3.267 2.805 -1.717 1.00 91.88 99 GLU A O 1
ATOM 768 N N . GLY A 1 100 ? -1.564 3.441 -0.406 1.00 88.19 100 GLY A N 1
ATOM 769 C CA . GLY A 1 100 ? -0.632 2.432 -0.904 1.00 88.19 100 GLY A CA 1
ATOM 770 C C . GLY A 1 100 ? -1.090 1.004 -0.596 1.00 88.19 100 GLY A C 1
ATOM 771 O O . GLY A 1 100 ? -0.994 0.134 -1.459 1.00 88.19 100 GLY A O 1
ATOM 772 N N . ALA A 1 101 ? -1.654 0.758 0.591 1.00 91.69 101 ALA A N 1
ATOM 773 C CA . ALA A 1 101 ? -2.232 -0.542 0.927 1.00 91.69 101 ALA A CA 1
ATOM 774 C C . ALA A 1 101 ? -3.476 -0.865 0.083 1.00 91.69 101 ALA A C 1
ATOM 776 O O . ALA A 1 101 ? -3.617 -1.989 -0.398 1.00 91.69 101 ALA A O 1
ATOM 777 N N . VAL A 1 102 ? -4.346 0.125 -0.148 1.00 94.31 102 VAL A N 1
ATOM 778 C CA . VAL A 1 102 ? -5.502 0.008 -1.054 1.00 94.31 102 VAL A CA 1
ATOM 779 C C . VAL A 1 102 ? -5.049 -0.363 -2.468 1.00 94.31 102 VAL A C 1
ATOM 781 O O . VAL A 1 102 ? -5.613 -1.280 -3.063 1.00 94.31 102 VAL A O 1
ATOM 784 N N . GLN A 1 103 ? -4.017 0.306 -2.989 1.00 91.12 103 GLN A N 1
ATOM 785 C CA . GLN A 1 103 ? -3.456 0.005 -4.303 1.00 91.12 103 GLN A CA 1
ATOM 786 C C . GLN A 1 103 ? -2.853 -1.397 -4.364 1.00 91.12 103 GLN A C 1
ATOM 788 O O . GLN A 1 103 ? -3.192 -2.147 -5.275 1.00 91.12 103 GLN A O 1
ATOM 793 N N . TRP A 1 104 ? -2.022 -1.777 -3.387 1.00 90.50 104 TRP A N 1
ATOM 794 C CA . TRP A 1 104 ? -1.424 -3.113 -3.342 1.00 90.50 104 TRP A CA 1
ATOM 795 C C . TRP A 1 104 ? -2.508 -4.195 -3.411 1.00 90.50 104 TRP A C 1
ATOM 797 O O . TRP A 1 104 ? -2.434 -5.091 -4.250 1.00 90.50 104 TRP A O 1
ATOM 807 N N . ILE A 1 105 ? -3.559 -4.070 -2.592 1.00 93.88 105 ILE A N 1
ATOM 808 C CA . ILE A 1 105 ? -4.686 -5.014 -2.578 1.00 93.88 105 ILE A CA 1
ATOM 809 C C . ILE A 1 105 ? -5.393 -5.037 -3.938 1.00 93.88 105 ILE A C 1
ATOM 811 O O . ILE A 1 105 ? -5.692 -6.113 -4.452 1.00 93.88 105 ILE A O 1
ATOM 815 N N . ALA A 1 106 ? -5.654 -3.870 -4.534 1.00 93.88 106 ALA A N 1
ATOM 816 C CA . ALA A 1 106 ? -6.330 -3.789 -5.823 1.00 93.88 106 ALA A CA 1
ATOM 817 C C . ALA A 1 106 ? -5.524 -4.446 -6.952 1.00 93.88 106 ALA A C 1
ATOM 819 O O . ALA A 1 106 ? -6.107 -5.123 -7.796 1.00 93.88 106 ALA A O 1
ATOM 820 N N . GLU A 1 107 ? -4.207 -4.244 -6.981 1.00 90.12 107 GLU A N 1
ATOM 821 C CA . GLU A 1 107 ? -3.304 -4.839 -7.972 1.00 90.12 107 GLU A CA 1
ATOM 822 C C . GLU A 1 107 ? -3.276 -6.368 -7.845 1.00 90.12 107 GLU A C 1
ATOM 824 O O . GLU A 1 107 ? -3.502 -7.064 -8.831 1.00 90.12 107 GLU A O 1
ATOM 829 N N . HIS A 1 108 ? -3.117 -6.901 -6.631 1.00 91.81 108 HIS A N 1
ATOM 830 C CA . HIS A 1 108 ? -3.000 -8.351 -6.417 1.00 91.81 108 HIS A CA 1
ATOM 831 C C . HIS A 1 108 ? -4.337 -9.077 -6.650 1.00 91.81 108 HIS A C 1
ATOM 833 O O . HIS A 1 108 ? -4.369 -10.184 -7.186 1.00 91.81 108 HIS A O 1
ATOM 839 N N . LEU A 1 109 ? -5.469 -8.433 -6.339 1.00 93.88 109 LEU A N 1
ATOM 840 C CA . LEU A 1 109 ? -6.786 -8.944 -6.726 1.00 93.88 109 LEU A CA 1
ATOM 841 C C . LEU A 1 109 ? -6.963 -8.981 -8.250 1.00 93.88 109 LEU A C 1
ATOM 843 O O . LEU A 1 109 ? -7.428 -9.994 -8.772 1.00 93.88 109 LEU A O 1
ATOM 847 N N . GLN A 1 110 ? -6.568 -7.922 -8.964 1.00 93.50 110 GLN A N 1
ATOM 848 C CA . GLN A 1 110 ? -6.633 -7.887 -10.431 1.00 93.50 110 GLN A CA 1
ATOM 849 C C . GLN A 1 110 ? -5.748 -8.960 -11.069 1.00 93.50 110 GLN A C 1
ATOM 851 O O . GLN A 1 110 ? -6.210 -9.657 -11.974 1.00 93.50 110 GLN A O 1
ATOM 856 N N . ASP A 1 111 ? -4.524 -9.139 -10.570 1.00 89.81 111 ASP A N 1
ATOM 857 C CA . ASP A 1 111 ? -3.595 -10.173 -11.039 1.00 89.81 111 ASP A CA 1
ATOM 858 C C . ASP A 1 111 ? -4.147 -11.589 -10.801 1.00 89.81 111 ASP A C 1
ATOM 860 O O . ASP A 1 111 ? -3.973 -12.479 -11.634 1.00 89.81 111 ASP A O 1
ATOM 864 N N . ALA A 1 112 ? -4.892 -11.789 -9.709 1.00 90.81 112 ALA A N 1
ATOM 865 C CA . ALA A 1 112 ? -5.619 -13.026 -9.426 1.00 90.81 112 ALA A CA 1
ATOM 866 C C . ALA A 1 112 ? -6.950 -13.167 -10.201 1.00 90.81 112 ALA A C 1
ATOM 868 O O . ALA A 1 112 ? -7.670 -14.148 -10.014 1.00 90.81 112 ALA A O 1
ATOM 869 N N . GLY A 1 113 ? -7.289 -12.217 -11.080 1.00 93.50 113 GLY A N 1
ATOM 870 C CA . GLY A 1 113 ? -8.479 -12.256 -11.935 1.00 93.50 113 GLY A CA 1
ATOM 871 C C . GLY A 1 113 ? -9.757 -11.689 -11.308 1.00 93.50 113 GLY A C 1
ATOM 872 O O . GLY A 1 113 ? -10.827 -11.800 -11.910 1.00 93.50 113 GLY A O 1
ATOM 873 N N . TYR A 1 114 ? -9.675 -11.059 -10.133 1.00 95.25 114 TYR A N 1
ATOM 874 C CA . TYR A 1 114 ? -10.805 -10.383 -9.497 1.00 95.25 114 TYR A CA 1
ATOM 875 C C . TYR A 1 114 ? -10.922 -8.944 -10.020 1.00 95.25 114 TYR A C 1
ATOM 877 O O . TYR A 1 114 ? -10.027 -8.124 -9.799 1.00 95.25 114 TYR A O 1
ATOM 885 N N . PRO A 1 115 ? -12.022 -8.586 -10.708 1.00 93.44 115 PRO A N 1
ATOM 886 C CA . PRO A 1 115 ? -12.177 -7.247 -11.250 1.00 93.44 115 PRO A CA 1
ATOM 887 C C . PRO A 1 115 ? -12.418 -6.247 -10.117 1.00 93.44 115 PRO A C 1
ATOM 889 O O . PRO A 1 115 ? -13.471 -6.249 -9.481 1.00 93.44 115 PRO A O 1
ATOM 892 N N . VAL A 1 116 ? -11.466 -5.343 -9.906 1.00 95.56 116 VAL A N 1
ATOM 893 C CA . VAL A 1 116 ? -11.602 -4.237 -8.958 1.00 95.56 116 VAL A CA 1
ATOM 894 C C . VAL A 1 116 ? -11.119 -2.940 -9.588 1.00 95.56 116 VAL A C 1
ATOM 896 O O . VAL A 1 116 ? -10.203 -2.923 -10.406 1.00 95.56 116 VAL A O 1
ATOM 899 N N . ARG A 1 117 ? -11.795 -1.841 -9.252 1.00 94.12 117 ARG A N 1
ATOM 900 C CA . ARG A 1 117 ? -11.449 -0.498 -9.716 1.00 94.12 117 ARG A CA 1
ATOM 901 C C . ARG A 1 117 ? -11.333 0.421 -8.519 1.00 94.12 117 ARG A C 1
ATOM 903 O O . ARG A 1 117 ? -12.231 0.460 -7.676 1.00 94.12 117 ARG A O 1
ATOM 910 N N . ILE A 1 118 ? -10.246 1.174 -8.491 1.00 95.06 118 ILE A N 1
ATOM 911 C CA . ILE A 1 118 ? -9.991 2.204 -7.494 1.00 95.06 118 ILE A CA 1
ATOM 912 C C . ILE A 1 118 ? -9.719 3.532 -8.193 1.00 95.06 118 ILE A C 1
ATOM 914 O O . ILE A 1 118 ? -9.300 3.566 -9.349 1.00 95.06 118 ILE A O 1
ATOM 918 N N . THR A 1 119 ? -9.965 4.627 -7.485 1.00 95.69 119 THR A N 1
ATOM 919 C CA . THR A 1 119 ? -9.492 5.956 -7.886 1.00 95.69 119 THR A CA 1
ATOM 920 C C . THR A 1 119 ? -8.306 6.315 -7.006 1.00 95.69 119 THR A C 1
ATOM 922 O O . THR A 1 119 ? -8.474 6.445 -5.795 1.00 95.69 119 THR A O 1
ATOM 925 N N . GLU A 1 120 ? -7.117 6.437 -7.585 1.00 85.81 120 GLU A N 1
ATOM 926 C CA . GLU A 1 120 ? -5.864 6.590 -6.839 1.00 85.81 120 GLU A CA 1
ATOM 927 C C . GLU A 1 120 ? -5.649 8.011 -6.301 1.00 85.81 120 GLU A C 1
ATOM 929 O O . GLU A 1 120 ? -5.904 9.001 -6.988 1.00 85.81 120 GLU A O 1
ATOM 934 N N . ARG A 1 121 ? -5.102 8.097 -5.083 1.00 87.44 121 ARG A N 1
ATOM 935 C CA . ARG A 1 121 ? -4.491 9.310 -4.526 1.00 87.44 121 ARG A CA 1
ATOM 936 C C . ARG A 1 121 ? -3.339 8.917 -3.604 1.00 87.44 121 ARG A C 1
ATOM 938 O O . ARG A 1 121 ? -3.557 8.514 -2.470 1.00 87.44 121 ARG A O 1
ATOM 945 N N . LEU A 1 122 ? -2.109 9.023 -4.101 1.00 74.44 122 LEU A N 1
ATOM 946 C CA . LEU A 1 122 ? -0.918 8.426 -3.467 1.00 74.44 122 LEU A CA 1
ATOM 947 C C . LEU A 1 122 ? 0.132 9.458 -3.040 1.00 74.44 122 LEU A C 1
ATOM 949 O O . LEU A 1 122 ? 1.256 9.102 -2.688 1.00 74.44 122 LEU A O 1
ATOM 953 N N . ASN A 1 123 ? -0.201 10.738 -3.166 1.00 83.81 123 ASN A N 1
ATOM 954 C CA . ASN A 1 123 ? 0.709 11.861 -2.998 1.00 83.81 123 ASN A CA 1
ATOM 955 C C . ASN A 1 123 ? 0.097 12.946 -2.106 1.00 83.81 123 ASN A C 1
ATOM 957 O O . ASN A 1 123 ? 0.200 14.129 -2.422 1.00 83.81 123 ASN A O 1
ATOM 961 N N . TRP A 1 124 ? -0.543 12.542 -1.008 1.00 90.31 124 TRP A N 1
ATOM 962 C CA . TRP A 1 124 ? -0.959 13.462 0.041 1.00 90.31 124 TRP A CA 1
ATOM 963 C C . TRP A 1 124 ? 0.244 14.275 0.511 1.00 90.31 124 TRP A C 1
ATOM 965 O O . TRP A 1 124 ? 1.273 13.715 0.892 1.00 90.31 124 TRP A O 1
ATOM 975 N N . LEU A 1 125 ? 0.109 15.595 0.461 1.00 90.88 125 LEU A N 1
ATOM 976 C CA . LEU A 1 125 ? 1.111 16.545 0.932 1.00 90.88 125 LEU A CA 1
ATOM 977 C C . LEU A 1 125 ? 0.716 17.099 2.308 1.00 90.88 125 LEU A C 1
ATOM 979 O O . LEU A 1 125 ? -0.473 17.153 2.618 1.00 90.88 125 LEU A O 1
ATOM 983 N N . PRO A 1 126 ? 1.667 17.614 3.112 1.00 91.12 126 PRO A N 1
ATOM 984 C CA . PRO A 1 126 ? 1.348 18.241 4.399 1.00 91.12 126 PRO A CA 1
ATOM 985 C C . PRO A 1 126 ? 0.328 19.388 4.311 1.00 91.12 126 PRO A C 1
ATOM 987 O O . PRO A 1 126 ? -0.373 19.670 5.276 1.00 91.12 126 PRO A O 1
ATOM 990 N N . ALA A 1 127 ? 0.268 20.072 3.163 1.00 93.31 127 ALA A N 1
ATOM 991 C CA . ALA A 1 127 ? -0.647 21.184 2.915 1.00 93.31 127 ALA A CA 1
ATOM 992 C C . ALA A 1 127 ? -2.023 20.746 2.378 1.00 93.31 127 ALA A C 1
ATOM 994 O O . ALA A 1 127 ? -2.917 21.585 2.248 1.00 93.31 127 ALA A O 1
ATOM 995 N N . ASP A 1 128 ? -2.197 19.466 2.040 1.00 93.56 128 ASP A N 1
ATOM 996 C CA . ASP A 1 128 ? -3.462 18.966 1.520 1.00 93.56 128 ASP A CA 1
ATOM 997 C C . ASP A 1 128 ? -4.529 18.914 2.613 1.00 93.56 128 ASP A C 1
ATOM 999 O O . ASP A 1 128 ? -4.279 18.573 3.770 1.00 93.56 128 ASP A O 1
ATOM 1003 N N . VAL A 1 129 ? -5.768 19.195 2.217 1.00 90.06 129 VAL A N 1
ATOM 1004 C CA . VAL A 1 129 ? -6.925 19.116 3.107 1.00 90.06 12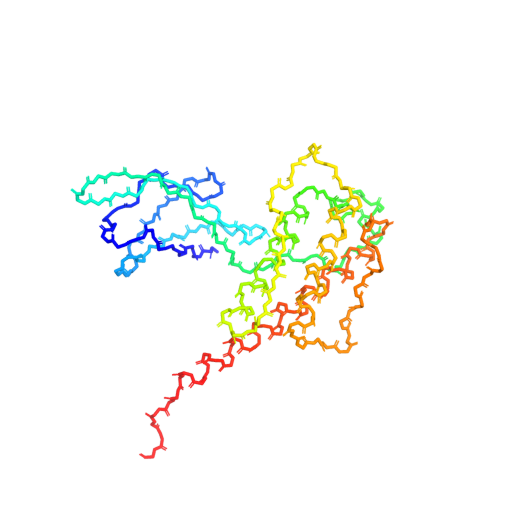9 VAL A CA 1
ATOM 1005 C C . VAL A 1 129 ? -7.683 17.821 2.845 1.00 90.06 129 VAL A C 1
ATOM 1007 O O . VAL A 1 129 ? -8.037 17.510 1.706 1.00 90.06 129 VAL A O 1
ATOM 1010 N N . ARG A 1 130 ? -8.007 17.090 3.918 1.00 92.06 130 ARG A N 1
ATOM 1011 C CA . ARG A 1 130 ? -8.944 15.957 3.883 1.00 92.06 130 ARG A CA 1
ATOM 1012 C C . ARG A 1 130 ? -10.364 16.470 3.652 1.00 92.06 130 ARG A C 1
ATOM 1014 O O . ARG A 1 130 ? -11.107 16.728 4.595 1.00 92.06 130 ARG A O 1
ATOM 1021 N N . THR A 1 131 ? -10.722 16.682 2.392 1.00 94.50 131 THR A N 1
ATOM 1022 C CA . THR A 1 131 ? -12.094 17.053 2.033 1.00 94.50 131 THR A CA 1
ATOM 1023 C C . THR A 1 131 ? -13.023 15.849 2.171 1.00 94.50 131 THR A C 1
ATOM 1025 O O . THR A 1 131 ? -12.588 14.704 2.042 1.00 94.50 131 THR A O 1
ATOM 1028 N N . GLN A 1 132 ? -14.318 16.100 2.380 1.00 95.56 132 GLN A N 1
ATOM 1029 C CA . GLN A 1 132 ? -15.316 15.029 2.440 1.00 95.56 132 GLN A CA 1
ATOM 1030 C C . GLN A 1 132 ? -15.297 14.169 1.168 1.00 95.56 132 GLN A C 1
ATOM 1032 O O . GLN A 1 132 ? -15.301 12.950 1.262 1.00 95.56 132 GLN A O 1
ATOM 1037 N N . SER A 1 133 ? -15.167 14.792 -0.009 1.00 95.94 133 SER A N 1
ATOM 1038 C CA . SER A 1 133 ? -15.114 14.068 -1.286 1.00 95.94 133 SER A CA 1
ATOM 1039 C C . SER A 1 133 ? -13.914 13.123 -1.391 1.00 95.94 133 SER A C 1
ATOM 1041 O O . SER A 1 133 ? -14.033 12.064 -2.000 1.00 95.94 133 SER A O 1
ATOM 1043 N N . GLU A 1 134 ? -12.763 13.487 -0.822 1.00 96.12 134 GLU A N 1
ATOM 1044 C CA . GLU A 1 134 ? -11.584 12.612 -0.805 1.00 96.12 134 GLU A CA 1
ATOM 1045 C C . GLU A 1 134 ? -11.759 11.434 0.152 1.00 96.12 134 GLU A C 1
ATOM 1047 O O . GLU A 1 134 ? -11.351 10.314 -0.154 1.00 96.12 134 GLU A O 1
ATOM 1052 N N . MET A 1 135 ? -12.393 11.671 1.300 1.00 96.69 135 MET A N 1
ATOM 1053 C CA . MET A 1 135 ? -12.688 10.616 2.268 1.00 96.69 135 MET A CA 1
ATOM 1054 C C . MET A 1 135 ? -13.784 9.668 1.760 1.00 96.69 135 MET A C 1
ATOM 1056 O O . MET A 1 135 ? -13.697 8.462 1.991 1.00 96.69 135 MET A O 1
ATOM 1060 N N . ASP A 1 136 ? -14.765 10.181 1.015 1.00 97.75 136 ASP A N 1
ATOM 1061 C CA . ASP A 1 136 ? -15.783 9.378 0.332 1.00 97.75 136 ASP A CA 1
ATOM 1062 C C . ASP A 1 136 ? -15.152 8.527 -0.780 1.00 97.75 136 ASP A C 1
ATOM 1064 O O . ASP A 1 136 ? -15.399 7.325 -0.835 1.00 97.75 136 ASP A O 1
ATOM 1068 N N . ARG A 1 137 ? -14.241 9.096 -1.588 1.00 97.81 137 ARG A N 1
ATOM 1069 C CA . ARG A 1 137 ? -13.465 8.334 -2.586 1.00 97.81 137 ARG A CA 1
ATOM 1070 C C . ARG A 1 137 ? -12.690 7.179 -1.945 1.00 97.81 137 ARG A C 1
ATOM 1072 O O . ARG A 1 137 ? -12.755 6.052 -2.431 1.00 97.81 137 ARG A O 1
ATOM 1079 N N . LEU A 1 138 ? -11.949 7.443 -0.866 1.00 97.31 138 LEU A N 1
ATOM 1080 C CA . LEU A 1 138 ? -11.197 6.410 -0.146 1.00 97.31 138 LEU A CA 1
ATOM 1081 C C . LEU A 1 138 ? -12.131 5.326 0.418 1.00 97.31 138 LEU A C 1
ATOM 1083 O O . LEU A 1 138 ? -11.857 4.132 0.289 1.00 97.31 138 LEU A O 1
ATOM 1087 N N . ARG A 1 139 ? -13.259 5.728 1.012 1.00 98.00 139 ARG A N 1
ATOM 1088 C CA . ARG A 1 139 ? -14.292 4.809 1.507 1.00 98.00 139 ARG A CA 1
ATOM 1089 C C . ARG A 1 139 ? -14.851 3.928 0.388 1.00 98.00 139 ARG A C 1
ATOM 1091 O O . ARG A 1 139 ? -15.019 2.727 0.600 1.00 98.00 139 ARG A O 1
ATOM 1098 N N . ASP A 1 140 ? -15.110 4.494 -0.786 1.00 98.25 140 ASP A N 1
ATOM 1099 C CA . ASP A 1 140 ? -15.599 3.758 -1.952 1.00 98.25 140 ASP A CA 1
ATOM 1100 C C . ASP A 1 140 ? -14.554 2.775 -2.479 1.00 98.25 140 ASP A C 1
ATOM 1102 O O . ASP A 1 140 ? -14.893 1.625 -2.756 1.00 98.25 140 ASP A O 1
ATOM 1106 N N . ASN A 1 141 ? -13.273 3.158 -2.513 1.00 98.12 141 ASN A N 1
ATOM 1107 C CA . ASN A 1 141 ? -12.190 2.225 -2.824 1.00 98.12 141 ASN A CA 1
ATOM 1108 C C . ASN A 1 141 ? -12.199 1.027 -1.859 1.00 98.12 141 ASN A C 1
ATOM 1110 O O . ASN A 1 141 ? -12.200 -0.116 -2.309 1.00 98.12 141 ASN A O 1
ATOM 1114 N N . ILE A 1 142 ? -12.274 1.263 -0.542 1.00 97.81 142 ILE A N 1
ATOM 1115 C CA . ILE A 1 142 ? -12.335 0.188 0.466 1.00 97.81 142 ILE A CA 1
ATOM 1116 C C . ILE A 1 142 ? -13.563 -0.707 0.240 1.00 97.81 142 ILE A C 1
ATOM 1118 O O . ILE A 1 142 ? -13.455 -1.932 0.300 1.00 97.81 142 ILE A O 1
ATOM 1122 N N . ASN A 1 143 ? -14.728 -0.128 -0.059 1.00 97.94 143 ASN A N 1
ATOM 1123 C CA . ASN A 1 143 ? -15.936 -0.897 -0.368 1.00 97.94 143 ASN A CA 1
ATOM 1124 C C . ASN A 1 143 ? -15.789 -1.737 -1.643 1.00 97.94 143 ASN A C 1
ATOM 1126 O O . ASN A 1 143 ? -16.236 -2.885 -1.659 1.00 97.94 143 ASN A O 1
ATOM 1130 N N . ASN A 1 144 ? -15.141 -1.206 -2.681 1.00 97.88 144 ASN A N 1
ATOM 1131 C CA . ASN A 1 144 ? -14.865 -1.941 -3.912 1.00 97.88 144 ASN A CA 1
ATOM 1132 C C . ASN A 1 144 ? -13.946 -3.136 -3.643 1.00 97.88 144 ASN A C 1
ATOM 1134 O O . ASN A 1 144 ? -14.256 -4.240 -4.084 1.00 97.88 144 ASN A O 1
ATOM 1138 N N . LEU A 1 145 ? -12.875 -2.952 -2.860 1.00 97.19 145 LEU A N 1
ATOM 1139 C CA . LEU A 1 145 ? -11.979 -4.045 -2.463 1.00 97.19 145 LEU A CA 1
ATOM 1140 C C . LEU A 1 145 ? -12.727 -5.137 -1.688 1.00 97.19 145 LEU A C 1
ATOM 1142 O O . LEU A 1 145 ? -12.637 -6.316 -2.021 1.00 97.19 145 LEU A O 1
ATOM 1146 N N . ARG A 1 146 ? -13.521 -4.742 -0.685 1.00 96.88 146 ARG A N 1
ATOM 1147 C CA . ARG A 1 146 ? -14.340 -5.673 0.105 1.00 96.88 146 ARG A CA 1
ATOM 1148 C C . ARG A 1 146 ? -15.391 -6.410 -0.716 1.00 96.88 146 ARG A C 1
ATOM 1150 O O . ARG A 1 146 ? -15.785 -7.501 -0.336 1.00 96.88 146 ARG A O 1
ATOM 1157 N N . SER A 1 147 ? -15.907 -5.788 -1.771 1.00 96.00 147 SER A N 1
ATOM 1158 C CA . SER A 1 147 ? -16.928 -6.400 -2.628 1.00 96.00 147 SER A CA 1
ATOM 1159 C C . SER A 1 147 ? -16.310 -7.331 -3.669 1.00 96.00 147 SER A C 1
ATOM 1161 O O . SER A 1 147 ? -16.966 -8.268 -4.114 1.00 96.00 147 SER A O 1
ATOM 1163 N N . ALA A 1 148 ? -15.058 -7.078 -4.056 1.00 96.38 148 ALA A N 1
ATOM 1164 C CA . ALA A 1 148 ? -14.331 -7.888 -5.023 1.00 96.38 148 ALA A CA 1
ATOM 1165 C C . ALA A 1 148 ? -13.861 -9.233 -4.448 1.00 96.38 148 ALA A C 1
ATOM 1167 O O . ALA A 1 148 ? -13.644 -10.169 -5.216 1.00 96.38 148 ALA A O 1
ATOM 1168 N N . TYR A 1 149 ? -13.710 -9.347 -3.124 1.00 95.25 149 TYR A N 1
ATOM 1169 C CA . TYR A 1 149 ? -13.159 -10.541 -2.486 1.00 95.25 149 TYR A CA 1
ATOM 1170 C C . TYR A 1 149 ? -13.866 -10.922 -1.180 1.00 95.25 149 TYR A C 1
ATOM 1172 O O . TYR A 1 149 ? -14.683 -10.181 -0.642 1.00 95.25 149 TYR A O 1
ATOM 1180 N N . VAL A 1 150 ? -13.570 -12.117 -0.671 1.00 92.00 150 VAL A N 1
ATOM 1181 C CA . VAL A 1 150 ? -14.139 -12.630 0.582 1.00 92.00 150 VAL A CA 1
ATOM 1182 C C . VAL A 1 150 ? -13.585 -11.845 1.778 1.00 92.00 150 VAL A C 1
ATOM 1184 O O . VAL A 1 150 ? -12.416 -11.470 1.803 1.00 92.00 150 VAL A O 1
ATOM 1187 N N . THR A 1 151 ? -14.416 -11.644 2.802 1.00 91.81 151 THR A N 1
ATOM 1188 C CA . THR A 1 151 ? -14.005 -11.121 4.116 1.00 91.81 151 THR A CA 1
ATOM 1189 C C . THR A 1 151 ? -14.352 -12.121 5.212 1.00 91.81 151 THR A C 1
ATOM 1191 O O . THR A 1 151 ? -15.360 -12.823 5.102 1.00 91.81 151 THR A O 1
ATOM 1194 N N . VAL A 1 152 ? -13.576 -12.160 6.295 1.00 89.88 152 VAL A N 1
ATOM 1195 C CA . VAL A 1 152 ? -13.911 -12.993 7.460 1.00 89.88 152 VAL A CA 1
ATOM 1196 C C . VAL A 1 152 ? -14.976 -12.318 8.325 1.00 89.88 152 VAL A C 1
ATOM 1198 O O . VAL A 1 152 ? -15.179 -11.107 8.270 1.00 89.88 152 VAL A O 1
ATOM 1201 N N . SER A 1 153 ? -15.681 -13.097 9.147 1.00 91.12 153 SER A N 1
ATOM 1202 C CA . SER A 1 153 ? -16.772 -12.580 9.988 1.00 91.12 153 SER A CA 1
ATOM 1203 C C . SER A 1 153 ? -16.317 -11.548 11.023 1.00 91.12 153 SER A C 1
ATOM 1205 O O . SER A 1 153 ? -17.136 -10.781 11.521 1.00 91.12 153 SER A O 1
ATOM 1207 N N . THR A 1 154 ? -15.027 -11.547 11.366 1.00 93.50 154 THR A N 1
ATOM 1208 C CA . THR A 1 154 ? -14.402 -10.597 12.292 1.00 93.50 154 THR A CA 1
ATOM 1209 C C . THR A 1 154 ? -13.939 -9.312 11.615 1.00 93.50 154 THR A C 1
ATOM 1211 O O . THR A 1 154 ? -13.600 -8.368 12.323 1.00 93.50 154 THR A O 1
ATOM 1214 N N . THR A 1 155 ? -13.933 -9.245 10.278 1.00 95.56 155 THR A N 1
ATOM 1215 C CA . THR A 1 155 ? -13.522 -8.038 9.561 1.00 95.56 155 THR A CA 1
ATOM 1216 C C . THR A 1 155 ? -14.503 -6.905 9.872 1.00 95.56 155 THR A C 1
ATOM 1218 O O . THR A 1 155 ? -15.701 -7.055 9.592 1.00 95.56 155 THR A O 1
ATOM 1221 N N . PRO A 1 156 ? -14.036 -5.755 10.403 1.00 96.62 156 PRO A N 1
ATOM 1222 C CA . PRO A 1 156 ? -14.902 -4.625 10.725 1.00 96.62 156 PRO A CA 1
ATOM 1223 C C . PRO A 1 156 ? -15.726 -4.172 9.522 1.00 96.62 156 PRO A C 1
ATOM 1225 O O . PRO A 1 156 ? -15.351 -4.388 8.370 1.00 96.62 156 PRO A O 1
ATOM 1228 N N . ARG A 1 157 ? -16.869 -3.528 9.759 1.00 94.94 157 ARG A N 1
ATOM 1229 C CA . ARG A 1 157 ? -17.644 -2.912 8.672 1.00 94.94 157 ARG A CA 1
ATOM 1230 C C . ARG A 1 157 ? -16.977 -1.613 8.238 1.00 94.94 157 ARG A C 1
ATOM 1232 O O . ARG A 1 157 ? -16.473 -0.879 9.080 1.00 94.94 157 ARG A O 1
ATOM 1239 N N . THR A 1 158 ? -17.046 -1.286 6.947 1.00 95.50 158 THR A N 1
ATOM 1240 C CA . THR A 1 158 ? -16.595 0.027 6.470 1.00 95.50 158 THR A CA 1
ATOM 1241 C C . THR A 1 158 ? -17.402 1.132 7.170 1.00 95.50 158 THR A C 1
ATOM 1243 O O . THR A 1 158 ? -18.636 1.139 7.058 1.00 95.50 158 THR A O 1
ATOM 1246 N N . PRO A 1 159 ? -16.757 2.076 7.877 1.00 95.44 159 PRO A N 1
ATOM 1247 C CA . PRO A 1 159 ? -17.456 3.111 8.635 1.00 95.44 159 PRO A CA 1
ATOM 1248 C C . PRO A 1 159 ? -18.214 4.044 7.698 1.00 95.44 159 PRO A C 1
ATOM 1250 O O . PRO A 1 159 ? -17.652 4.439 6.679 1.00 95.44 159 PRO A O 1
ATOM 1253 N N . ALA A 1 160 ? -19.458 4.414 8.052 1.00 94.50 160 ALA A N 1
ATOM 1254 C CA . ALA A 1 160 ? -20.387 5.234 7.249 1.00 94.50 160 ALA A CA 1
ATOM 1255 C C . ALA A 1 160 ? -19.752 6.499 6.636 1.00 94.50 160 ALA A C 1
ATOM 1257 O O . ALA A 1 160 ? -20.108 6.891 5.530 1.00 94.50 160 ALA A O 1
ATOM 1258 N N . SER A 1 161 ? -18.789 7.086 7.341 1.00 95.56 161 SER A N 1
ATOM 1259 C CA . SER A 1 161 ? -17.969 8.214 6.910 1.00 95.56 161 SER A CA 1
ATOM 1260 C C . SER A 1 161 ? -16.568 8.066 7.502 1.00 95.56 161 SER A C 1
ATOM 1262 O O . SER A 1 161 ? -16.445 7.720 8.680 1.00 95.56 161 SER A O 1
ATOM 1264 N N . ILE A 1 162 ? -15.528 8.363 6.723 1.00 96.00 162 ILE A N 1
ATOM 1265 C CA . ILE A 1 162 ? -14.143 8.400 7.211 1.00 96.00 162 ILE A CA 1
ATOM 1266 C C . ILE A 1 162 ? -13.849 9.822 7.695 1.00 96.00 162 ILE A C 1
ATOM 1268 O O . ILE A 1 162 ? -13.730 10.745 6.897 1.00 96.00 162 ILE A O 1
ATOM 1272 N N . THR A 1 163 ? -13.774 10.005 9.011 1.00 93.50 163 THR A N 1
ATOM 1273 C CA . THR A 1 163 ? -13.527 11.311 9.649 1.00 93.50 163 THR A CA 1
ATOM 1274 C C . THR A 1 163 ? -12.239 11.326 10.465 1.00 93.50 163 THR A C 1
ATOM 1276 O O . THR A 1 163 ? -11.736 12.398 10.789 1.00 93.50 163 THR A O 1
ATOM 1279 N N . TYR A 1 164 ? -11.720 10.146 10.819 1.00 92.44 164 TYR A N 1
ATOM 1280 C CA . TYR A 1 164 ? -10.627 9.940 11.766 1.00 92.44 164 TYR A CA 1
ATOM 1281 C C . TYR A 1 164 ? -10.836 10.680 13.092 1.00 92.44 164 TYR A C 1
ATOM 1283 O O . TYR A 1 164 ? -9.888 11.142 13.719 1.00 92.44 164 TYR A O 1
ATOM 1291 N N . SER A 1 165 ? -12.091 10.778 13.542 1.00 89.00 165 SER A N 1
ATOM 1292 C CA . SER A 1 165 ? -12.433 11.412 14.821 1.00 89.00 165 SER A CA 1
ATOM 1293 C C . 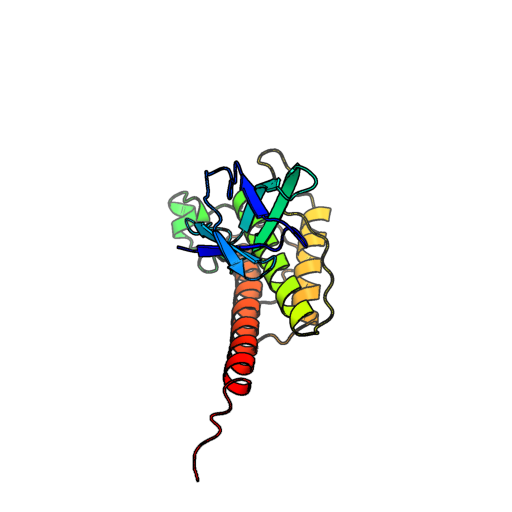SER A 1 165 ? -12.085 10.550 16.040 1.00 89.00 165 SER A C 1
ATOM 1295 O O . SER A 1 165 ? -12.228 11.006 17.169 1.00 89.00 165 SER A O 1
ATOM 1297 N N . SER A 1 166 ? -11.670 9.296 15.835 1.00 92.50 166 SER A N 1
ATOM 1298 C CA . SER A 1 166 ? -11.180 8.413 16.893 1.00 92.50 166 SER A CA 1
ATOM 1299 C C . SER A 1 166 ? -10.120 7.443 16.368 1.00 92.50 166 SER A C 1
ATOM 1301 O O . SER A 1 166 ? -10.175 6.999 15.217 1.00 92.50 166 SER A O 1
ATOM 1303 N N . ILE A 1 167 ? -9.195 7.055 17.250 1.00 94.88 167 ILE A N 1
ATOM 1304 C CA . ILE A 1 167 ? -8.193 6.014 16.973 1.00 94.88 167 ILE A CA 1
ATOM 1305 C C . ILE A 1 167 ? -8.837 4.662 16.639 1.00 94.88 167 ILE A C 1
ATOM 1307 O O . ILE A 1 167 ? -8.298 3.903 15.841 1.00 94.88 167 ILE A O 1
ATOM 1311 N N . ASN A 1 168 ? -10.028 4.392 17.183 1.00 95.44 168 ASN A N 1
ATOM 1312 C CA . ASN A 1 168 ? -10.773 3.168 16.903 1.00 95.44 168 ASN A CA 1
ATOM 1313 C C . ASN A 1 168 ? -11.242 3.127 15.450 1.00 95.44 168 ASN A C 1
ATOM 1315 O O . ASN A 1 168 ? -11.086 2.099 14.805 1.00 95.44 168 ASN A O 1
ATOM 1319 N N . GLN A 1 169 ? -11.740 4.243 14.904 1.00 96.00 169 GLN A N 1
ATOM 1320 C CA . GLN A 1 169 ? -12.116 4.289 13.491 1.00 96.00 169 GLN A CA 1
ATOM 1321 C C . GLN A 1 169 ? -10.894 4.063 12.587 1.00 96.00 169 GLN A C 1
ATOM 1323 O O . GLN A 1 169 ? -10.998 3.367 11.580 1.00 96.00 169 GLN A O 1
ATOM 1328 N N . ALA A 1 170 ? -9.732 4.617 12.953 1.00 96.12 170 ALA A N 1
ATOM 1329 C CA . ALA A 1 170 ? -8.492 4.356 12.229 1.00 96.12 170 ALA A CA 1
ATOM 1330 C C . ALA A 1 170 ? -8.124 2.863 12.271 1.00 96.12 170 ALA A C 1
ATOM 1332 O O . ALA A 1 170 ? -7.907 2.263 11.223 1.00 96.12 170 ALA A O 1
ATOM 1333 N N . ASN A 1 171 ? -8.143 2.249 13.458 1.00 96.88 171 ASN A N 1
ATOM 1334 C CA . ASN A 1 171 ? -7.886 0.819 13.626 1.00 96.88 171 ASN A CA 1
ATOM 1335 C C . ASN A 1 171 ? -8.855 -0.042 12.811 1.00 96.88 171 ASN A C 1
ATOM 1337 O O . ASN A 1 171 ? -8.418 -0.968 12.142 1.00 96.88 171 ASN A O 1
ATOM 1341 N N . GLU A 1 172 ? -10.153 0.268 12.822 1.00 97.25 172 GLU A N 1
ATOM 1342 C CA . GLU A 1 172 ? -11.163 -0.469 12.057 1.00 97.25 172 GLU A CA 1
ATOM 1343 C C . GLU A 1 172 ? -10.899 -0.399 10.549 1.00 97.25 172 GLU A C 1
ATOM 1345 O O . GLU A 1 172 ? -10.919 -1.430 9.880 1.00 97.25 172 GLU A O 1
ATOM 1350 N N . ILE A 1 173 ? -10.617 0.794 10.014 1.00 97.56 173 ILE A N 1
ATOM 1351 C CA . ILE A 1 173 ? -10.300 0.990 8.590 1.00 97.56 173 ILE A CA 1
ATOM 1352 C C . ILE A 1 173 ? -9.052 0.194 8.203 1.00 97.56 173 ILE A C 1
ATOM 1354 O O . ILE A 1 173 ? -9.052 -0.514 7.197 1.00 97.56 173 ILE A O 1
ATOM 1358 N N . GLU A 1 174 ? -7.996 0.288 9.005 1.00 97.12 174 GLU A N 1
ATOM 1359 C CA . GLU A 1 174 ? -6.745 -0.412 8.734 1.00 97.12 174 GLU A CA 1
ATOM 1360 C C . GLU A 1 174 ? -6.880 -1.927 8.906 1.00 97.12 174 GLU A C 1
ATOM 1362 O O . GLU A 1 174 ? -6.295 -2.681 8.132 1.00 97.12 174 GLU A O 1
ATOM 1367 N N . GLN A 1 175 ? -7.711 -2.391 9.841 1.00 97.56 175 GLN A N 1
ATOM 1368 C CA . GLN A 1 175 ? -7.977 -3.814 10.037 1.00 97.56 175 GLN A CA 1
ATOM 1369 C C . GLN A 1 175 ? -8.712 -4.424 8.841 1.00 97.56 175 GLN A C 1
ATOM 1371 O O . GLN A 1 175 ? -8.421 -5.556 8.468 1.00 97.56 175 GLN A O 1
ATOM 1376 N N . ILE A 1 176 ? -9.610 -3.677 8.185 1.00 97.88 176 ILE A N 1
ATOM 1377 C CA . ILE A 1 176 ? -10.246 -4.133 6.938 1.00 97.88 176 ILE A CA 1
ATOM 1378 C C . ILE A 1 176 ? -9.187 -4.459 5.882 1.00 97.88 176 ILE A C 1
ATOM 1380 O O . ILE A 1 176 ? -9.248 -5.512 5.247 1.00 97.88 176 ILE A O 1
ATOM 1384 N N . LEU A 1 177 ? -8.220 -3.560 5.693 1.00 96.94 177 LEU A N 1
ATOM 1385 C CA . LEU A 1 177 ? -7.156 -3.755 4.713 1.00 96.94 177 LEU A CA 1
ATOM 1386 C C . LEU A 1 177 ? -6.187 -4.860 5.148 1.00 96.94 177 LEU A C 1
ATOM 1388 O O . LEU A 1 177 ? -5.738 -5.630 4.304 1.00 96.94 177 LEU A O 1
ATOM 1392 N N . ALA A 1 178 ? -5.904 -4.981 6.447 1.00 96.12 178 ALA A N 1
ATOM 1393 C CA . ALA A 1 178 ? -5.030 -6.021 6.979 1.00 96.12 178 ALA A CA 1
ATOM 1394 C C . ALA A 1 178 ? -5.630 -7.416 6.763 1.00 96.12 178 ALA A C 1
ATOM 1396 O O . ALA A 1 178 ? -4.927 -8.318 6.315 1.00 96.12 178 ALA A O 1
ATOM 1397 N N . ASP A 1 179 ? -6.930 -7.583 7.005 1.00 97.38 179 ASP A N 1
ATOM 1398 C CA . ASP A 1 179 ? -7.628 -8.847 6.768 1.00 97.38 179 ASP A CA 1
ATOM 1399 C C . ASP A 1 179 ? -7.601 -9.231 5.283 1.00 97.38 179 ASP A C 1
ATOM 1401 O O . ASP A 1 179 ? -7.257 -10.363 4.942 1.00 97.38 179 ASP A O 1
ATOM 1405 N N . LEU A 1 180 ? -7.910 -8.284 4.388 1.00 96.50 180 LEU A N 1
ATOM 1406 C CA . LEU A 1 180 ? -7.845 -8.511 2.941 1.00 96.50 180 LEU A CA 1
ATOM 1407 C C . LEU A 1 180 ? -6.428 -8.881 2.496 1.00 96.50 180 LEU A C 1
ATOM 1409 O O . LEU A 1 180 ? -6.248 -9.854 1.767 1.00 96.50 180 LEU A O 1
ATOM 1413 N N . TYR A 1 181 ? -5.423 -8.151 2.982 1.00 94.88 181 TYR A N 1
ATOM 1414 C CA . TYR A 1 181 ? -4.017 -8.443 2.724 1.00 94.88 181 TYR A CA 1
ATOM 1415 C C . TYR A 1 181 ? -3.648 -9.875 3.134 1.00 94.88 181 TYR A C 1
ATOM 1417 O O . TYR A 1 181 ? -3.027 -10.596 2.354 1.00 94.88 181 TYR A O 1
ATOM 1425 N N . GLN A 1 182 ? -4.054 -10.325 4.325 1.00 94.38 182 GLN A N 1
ATOM 1426 C CA . GLN A 1 182 ? -3.777 -11.688 4.790 1.00 94.38 182 GLN A CA 1
ATOM 1427 C C . GLN A 1 182 ? -4.476 -12.748 3.930 1.00 94.38 182 GLN A C 1
ATOM 1429 O O . GLN A 1 182 ? -3.856 -13.746 3.563 1.00 94.38 182 GLN A O 1
ATOM 1434 N N . LEU A 1 183 ? -5.742 -12.531 3.562 1.00 94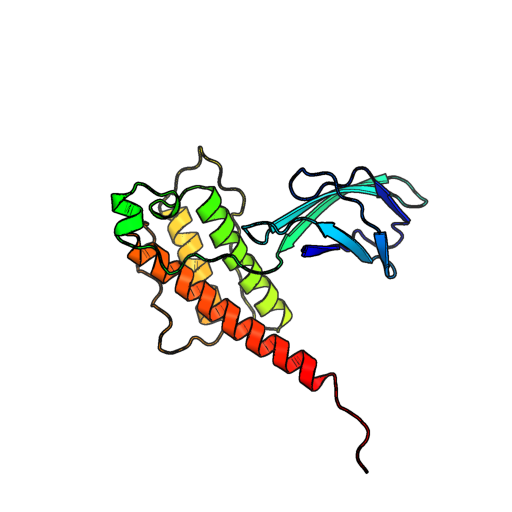.88 183 LEU A N 1
ATOM 1435 C CA . LEU A 1 183 ? -6.495 -13.475 2.731 1.00 94.88 183 LEU A CA 1
ATOM 1436 C C . LEU A 1 183 ? -5.916 -13.594 1.312 1.00 94.88 183 LEU A C 1
ATOM 1438 O O . LEU A 1 183 ? -5.877 -14.696 0.761 1.00 94.88 183 LEU A O 1
ATOM 1442 N N . ILE A 1 184 ? -5.444 -12.487 0.733 1.00 93.69 184 ILE A N 1
ATOM 1443 C CA . ILE A 1 184 ? -4.795 -12.469 -0.586 1.00 93.69 184 ILE A CA 1
ATOM 1444 C C . ILE A 1 184 ? -3.451 -13.192 -0.535 1.00 93.69 184 ILE A C 1
ATOM 1446 O O . ILE A 1 184 ? -3.213 -14.079 -1.348 1.00 93.69 184 ILE A O 1
ATOM 1450 N N . ASN A 1 185 ? -2.606 -12.905 0.460 1.00 91.12 185 ASN A N 1
ATOM 1451 C CA . ASN A 1 185 ? -1.345 -13.635 0.628 1.00 91.12 185 ASN A CA 1
ATOM 1452 C C . ASN A 1 185 ? -1.581 -15.136 0.861 1.00 91.12 185 ASN A C 1
ATOM 1454 O O . ASN A 1 185 ? -0.836 -15.970 0.345 1.00 91.12 185 ASN A O 1
ATOM 1458 N N . GLY A 1 186 ? -2.636 -15.496 1.599 1.00 91.88 186 GLY A N 1
ATOM 1459 C CA . GLY A 1 186 ? -3.067 -16.883 1.759 1.00 91.88 186 GLY A CA 1
ATOM 1460 C C . GLY A 1 186 ? -3.403 -17.540 0.417 1.00 91.88 186 GLY A C 1
ATOM 1461 O O . GLY A 1 186 ? -2.856 -18.598 0.108 1.00 91.88 186 GLY A O 1
ATOM 1462 N N . MET A 1 187 ? -4.227 -16.892 -0.408 1.00 91.44 187 MET A N 1
ATOM 1463 C CA . MET A 1 187 ? -4.560 -17.344 -1.766 1.00 91.44 187 MET A CA 1
ATOM 1464 C C . MET A 1 187 ? -3.310 -17.493 -2.648 1.00 91.44 187 MET A C 1
ATOM 1466 O O . MET A 1 187 ? -3.095 -18.542 -3.251 1.00 91.44 187 MET A O 1
ATOM 1470 N N . GLU A 1 188 ? -2.441 -16.486 -2.685 1.00 87.06 188 GLU A N 1
ATOM 1471 C CA . GLU A 1 188 ? -1.216 -16.517 -3.492 1.00 87.06 188 GLU A CA 1
ATOM 1472 C C . GLU A 1 188 ? -0.237 -17.601 -3.051 1.00 87.06 188 GLU A C 1
ATOM 1474 O O . GLU A 1 188 ? 0.436 -18.218 -3.883 1.00 87.06 188 GLU A O 1
ATOM 1479 N N . SER A 1 189 ? -0.165 -17.874 -1.746 1.00 84.88 189 SER A N 1
ATOM 1480 C CA . SER A 1 189 ? 0.650 -18.971 -1.232 1.00 84.88 189 SER A CA 1
ATOM 1481 C C . SER A 1 189 ? 0.173 -20.323 -1.773 1.00 84.88 189 SER A C 1
ATOM 1483 O O . SER A 1 189 ? 1.003 -21.144 -2.158 1.00 84.88 189 SER A O 1
ATOM 1485 N N . GLN A 1 190 ? -1.143 -20.536 -1.907 1.00 82.19 190 GLN A N 1
ATOM 1486 C CA . GLN A 1 190 ? -1.706 -21.775 -2.454 1.00 82.19 190 GLN A CA 1
ATOM 1487 C C . GLN A 1 190 ? -1.370 -21.968 -3.938 1.00 82.19 190 GLN A C 1
ATOM 1489 O O . GLN A 1 190 ? -1.088 -23.094 -4.354 1.00 82.19 190 GLN A O 1
ATOM 1494 N N . TYR A 1 191 ? -1.316 -20.890 -4.726 1.00 77.19 191 TYR A N 1
ATOM 1495 C CA . TYR A 1 191 ? -0.876 -20.964 -6.124 1.00 77.19 191 TYR A CA 1
ATOM 1496 C C . TYR A 1 191 ? 0.564 -21.466 -6.255 1.00 77.19 191 TYR A C 1
ATOM 1498 O O . TYR A 1 191 ? 0.853 -22.275 -7.136 1.00 77.19 191 TYR A O 1
ATOM 1506 N N . ARG A 1 192 ? 1.461 -21.040 -5.355 1.00 59.50 192 ARG A N 1
ATOM 1507 C CA . ARG A 1 192 ? 2.859 -21.499 -5.349 1.00 59.50 192 ARG A CA 1
ATOM 1508 C C . ARG A 1 192 ? 2.960 -22.998 -5.071 1.00 59.50 192 ARG A C 1
ATOM 1510 O O . ARG A 1 192 ? 3.655 -23.690 -5.806 1.00 59.50 192 ARG A O 1
ATOM 1517 N N . TYR A 1 193 ? 2.207 -23.507 -4.095 1.00 56.91 193 TYR A N 1
ATOM 1518 C CA . TYR A 1 193 ? 2.184 -24.944 -3.794 1.00 56.91 193 TYR A CA 1
ATOM 1519 C C . TYR A 1 193 ? 1.604 -25.785 -4.940 1.00 56.91 193 TYR A C 1
ATOM 1521 O O . TYR A 1 193 ? 2.112 -26.866 -5.217 1.00 56.91 193 TYR A O 1
ATOM 1529 N N . SER A 1 194 ? 0.581 -25.296 -5.652 1.00 59.69 194 SER A N 1
ATOM 1530 C CA . SER A 1 194 ? 0.010 -26.023 -6.798 1.00 59.69 194 SER A CA 1
ATOM 1531 C C . SER A 1 194 ? 0.930 -26.053 -8.029 1.00 59.69 194 SER A C 1
ATOM 1533 O O . SER A 1 194 ? 0.747 -26.910 -8.894 1.00 59.69 194 SER A O 1
ATOM 1535 N N . GLY A 1 195 ? 1.888 -25.125 -8.135 1.00 51.81 195 GLY A N 1
ATOM 1536 C CA . GLY A 1 195 ? 2.908 -25.100 -9.190 1.00 51.81 195 GLY A CA 1
ATOM 1537 C C . GLY A 1 195 ? 4.119 -25.998 -8.908 1.00 51.81 195 GLY A C 1
ATOM 1538 O O . GLY A 1 195 ? 4.836 -26.361 -9.837 1.00 51.81 195 GLY A O 1
ATOM 1539 N N . GLU A 1 196 ? 4.321 -26.399 -7.652 1.00 50.56 196 GLU A N 1
ATOM 1540 C CA . GLU A 1 196 ? 5.321 -27.380 -7.217 1.00 50.56 196 GLU A CA 1
ATOM 1541 C C . GLU A 1 196 ? 4.695 -28.776 -7.102 1.00 50.56 196 GLU A C 1
ATOM 1543 O O . GLU A 1 196 ? 4.825 -29.458 -6.085 1.00 50.56 196 GLU A O 1
ATOM 1548 N N . ALA A 1 197 ? 3.998 -29.232 -8.148 1.00 50.31 197 ALA A N 1
ATOM 1549 C CA . ALA A 1 197 ? 3.658 -30.645 -8.239 1.00 50.31 197 ALA A CA 1
ATOM 1550 C C . ALA A 1 197 ? 4.972 -31.444 -8.271 1.00 50.31 197 ALA A C 1
ATOM 1552 O O . ALA A 1 197 ? 5.657 -31.503 -9.294 1.00 50.31 197 ALA A O 1
ATOM 1553 N N . ILE A 1 198 ? 5.335 -32.026 -7.127 1.00 54.50 198 ILE A N 1
ATOM 1554 C CA . ILE A 1 198 ? 6.389 -33.026 -7.002 1.00 54.50 198 ILE A CA 1
ATOM 1555 C C . ILE A 1 198 ? 5.936 -34.220 -7.844 1.00 54.50 198 ILE A C 1
ATOM 1557 O O . ILE A 1 198 ? 5.189 -35.088 -7.401 1.00 54.50 198 ILE A O 1
ATOM 1561 N N . ALA A 1 199 ? 6.350 -34.222 -9.107 1.00 49.38 199 ALA A N 1
ATOM 1562 C CA . ALA A 1 199 ? 6.310 -35.391 -9.960 1.00 49.38 199 ALA A CA 1
ATOM 1563 C C . ALA A 1 199 ? 7.408 -36.342 -9.472 1.00 49.38 199 ALA A C 1
ATOM 1565 O O . ALA A 1 199 ? 8.564 -36.220 -9.875 1.00 49.38 199 ALA A O 1
ATOM 1566 N N . GLY A 1 200 ? 7.056 -37.250 -8.565 1.00 55.44 200 GLY A N 1
ATOM 1567 C CA . GLY A 1 200 ? 7.966 -38.310 -8.151 1.00 55.44 200 GLY A CA 1
ATOM 1568 C C . GLY A 1 200 ? 7.638 -38.941 -6.809 1.00 55.44 200 GLY A C 1
ATOM 1569 O O . GLY A 1 200 ? 8.449 -38.821 -5.905 1.00 55.44 200 GLY A O 1
ATOM 1570 N N . GLU A 1 201 ? 6.509 -39.643 -6.717 1.00 48.62 201 GLU A N 1
ATOM 1571 C CA . GLU A 1 201 ? 6.394 -40.860 -5.901 1.00 48.62 201 GLU A CA 1
ATOM 1572 C C . GLU A 1 201 ? 5.474 -41.854 -6.632 1.00 48.62 201 GLU A C 1
ATOM 1574 O O . GLU A 1 201 ? 4.258 -41.804 -6.481 1.00 48.62 201 GLU A O 1
ATOM 1579 N N . GLU A 1 202 ? 6.070 -42.679 -7.500 1.00 42.03 202 GLU A N 1
ATOM 1580 C CA . GLU A 1 202 ? 5.872 -44.141 -7.602 1.00 42.03 202 GLU A CA 1
ATOM 1581 C C . GLU A 1 202 ? 7.056 -44.770 -8.356 1.00 42.03 202 GLU A C 1
ATOM 1583 O O . GLU A 1 202 ? 7.461 -44.217 -9.407 1.00 42.03 202 GLU A O 1
#

Secondary structure (DSSP, 8-state):
-EEEEE---TT--EEEEEEETTEE---EEEETTEEEEEEPPPTTSEEEEEEEEE-SS-EEEEEEEEE----------HHHHHTT-GGGS--HHHHHHHHHHHHHHHHHHHHTT------------TT----HHHHHHHHHHHHHHHHHS---TTSPPPPSS----SHHHHHHHHHHHHHHHHHHHHHHHHHHHHH-------

pLDDT: mean 90.11, std 10.61, range [42.03, 98.25]

Radius of gyration: 19.63 Å; chains: 1; bounding box: 43×65×56 Å